Protein AF-A0A9P7ZPE3-F1 (afdb_monomer)

Structure (mmCIF, N/CA/C/O backbone):
data_AF-A0A9P7ZPE3-F1
#
_entry.id   AF-A0A9P7ZPE3-F1
#
loop_
_atom_site.group_PDB
_atom_site.id
_atom_site.type_symbol
_atom_site.label_atom_id
_atom_site.label_alt_id
_atom_site.label_comp_id
_atom_site.label_asym_id
_atom_site.label_entity_id
_atom_site.label_seq_id
_atom_site.pdbx_PDB_ins_code
_atom_site.Cartn_x
_atom_site.Cartn_y
_atom_site.Cartn_z
_atom_site.occupancy
_atom_site.B_iso_or_equiv
_atom_site.auth_seq_id
_atom_site.auth_comp_id
_atom_site.auth_asym_id
_atom_site.auth_atom_id
_atom_site.pdbx_PDB_model_num
ATOM 1 N N . MET A 1 1 ? -23.056 -12.952 30.449 1.00 45.94 1 MET A N 1
ATOM 2 C CA . MET A 1 1 ? -22.147 -13.587 29.477 1.00 45.94 1 MET A CA 1
ATOM 3 C C . MET A 1 1 ? -22.910 -13.590 28.168 1.00 45.94 1 MET A C 1
ATOM 5 O O . MET A 1 1 ? -23.910 -14.278 28.103 1.00 45.94 1 MET A O 1
ATOM 9 N N . ASP A 1 2 ? -22.675 -12.725 27.188 1.00 44.09 2 ASP A N 1
ATOM 10 C CA . ASP A 1 2 ? -21.426 -12.082 26.796 1.00 44.09 2 ASP A CA 1
ATOM 11 C C . ASP A 1 2 ? -21.717 -10.765 26.059 1.00 44.09 2 ASP A C 1
ATOM 13 O O . ASP A 1 2 ? -21.780 -10.726 24.833 1.00 44.09 2 ASP A O 1
ATOM 17 N N . ASP A 1 3 ? -21.822 -9.656 26.791 1.00 45.34 3 ASP A N 1
ATOM 18 C CA . ASP A 1 3 ? -21.579 -8.328 26.215 1.00 45.34 3 ASP A CA 1
ATOM 19 C C . ASP A 1 3 ? -20.062 -8.132 26.105 1.00 45.34 3 ASP A C 1
ATOM 21 O O . ASP A 1 3 ? -19.470 -7.236 26.705 1.00 45.34 3 ASP A O 1
ATOM 25 N N . ALA A 1 4 ? -19.404 -9.053 25.393 1.00 52.25 4 ALA A N 1
ATOM 26 C CA . ALA A 1 4 ? -18.021 -8.895 24.993 1.00 52.25 4 ALA A CA 1
ATOM 27 C C . ALA A 1 4 ? -17.988 -7.672 24.080 1.00 52.25 4 ALA A C 1
ATOM 29 O O . ALA A 1 4 ? -18.391 -7.754 22.920 1.00 52.25 4 ALA A O 1
ATOM 30 N N . GLU A 1 5 ? -17.596 -6.539 24.660 1.00 54.47 5 GLU A N 1
ATOM 31 C CA . GLU A 1 5 ? -17.480 -5.218 24.055 1.00 54.47 5 GLU A CA 1
ATOM 32 C C . GLU A 1 5 ? -16.999 -5.340 22.604 1.00 54.47 5 GLU A C 1
ATOM 34 O O . GLU A 1 5 ? -15.822 -5.576 22.306 1.00 54.47 5 GLU A O 1
ATOM 39 N N . LYS A 1 6 ? -17.959 -5.311 21.673 1.00 61.12 6 LYS A N 1
ATOM 40 C CA . LYS A 1 6 ? -17.702 -5.669 20.284 1.00 61.12 6 LYS A CA 1
ATOM 41 C C . LYS A 1 6 ? -16.926 -4.513 19.681 1.00 61.12 6 LYS A C 1
ATOM 43 O O . LYS A 1 6 ? -17.480 -3.445 19.440 1.00 61.12 6 LYS A O 1
ATOM 48 N N . HIS A 1 7 ? -15.626 -4.718 19.488 1.00 66.38 7 HIS A N 1
ATOM 49 C CA . HIS A 1 7 ? -14.749 -3.696 18.931 1.00 66.38 7 HIS A CA 1
ATOM 50 C C . HIS A 1 7 ? -15.373 -3.125 17.638 1.00 66.38 7 HIS A C 1
ATOM 52 O O . HIS A 1 7 ? -15.702 -3.908 16.741 1.00 66.38 7 HIS A O 1
ATOM 58 N N . PRO A 1 8 ? -15.520 -1.792 17.514 1.00 79.38 8 PRO A N 1
ATOM 59 C CA . PRO A 1 8 ? -16.316 -1.155 16.460 1.00 79.38 8 PRO A CA 1
ATOM 60 C C . PRO A 1 8 ? -15.782 -1.435 15.051 1.00 79.38 8 PRO A C 1
ATOM 62 O O . PRO A 1 8 ? -16.537 -1.412 14.082 1.00 79.38 8 PRO A O 1
ATOM 65 N N . ILE A 1 9 ? -14.486 -1.745 14.942 1.00 82.38 9 ILE A N 1
ATOM 66 C CA . ILE A 1 9 ? -13.844 -2.228 13.715 1.00 82.38 9 ILE A CA 1
ATOM 67 C C . ILE A 1 9 ? -13.897 -3.770 13.641 1.00 82.38 9 ILE A C 1
ATOM 69 O O . ILE A 1 9 ? -13.370 -4.437 14.547 1.00 82.38 9 ILE A O 1
ATOM 73 N N . PRO A 1 10 ? -14.434 -4.360 12.553 1.00 84.44 10 PRO A N 1
ATOM 74 C CA . PRO A 1 10 ? -14.405 -5.802 12.300 1.00 84.44 10 PRO A CA 1
ATOM 75 C C . PRO A 1 10 ? -13.007 -6.428 12.406 1.00 84.44 10 PRO A C 1
ATOM 77 O O . PRO A 1 10 ? -11.994 -5.794 12.108 1.00 84.44 10 PRO A O 1
ATOM 80 N N . LEU A 1 11 ? -12.939 -7.699 12.819 1.00 84.75 11 LEU A N 1
ATOM 81 C CA . LEU A 1 11 ? -11.669 -8.437 12.930 1.00 84.75 11 LEU A CA 1
ATOM 82 C C . LEU A 1 11 ? -10.926 -8.530 11.593 1.00 84.75 11 LEU A C 1
ATOM 84 O O . LEU A 1 11 ? -9.705 -8.424 11.575 1.00 84.75 11 LEU A O 1
ATOM 88 N N . PHE A 1 12 ? -11.654 -8.664 10.483 1.00 87.12 12 PHE A N 1
ATOM 89 C CA . PHE A 1 12 ? -11.067 -8.746 9.146 1.00 87.12 12 PHE A CA 1
ATOM 90 C C . PHE A 1 12 ? -10.201 -7.520 8.810 1.00 87.12 12 PHE A C 1
ATOM 92 O O . PHE A 1 12 ? -9.019 -7.675 8.509 1.00 87.12 12 PHE A O 1
ATOM 99 N N . TYR A 1 13 ? -10.739 -6.302 8.963 1.00 86.19 13 TYR A N 1
ATOM 100 C CA . TYR A 1 13 ? -9.974 -5.069 8.738 1.00 86.19 13 TYR A CA 1
ATOM 101 C C . TYR A 1 13 ? -8.769 -4.958 9.666 1.00 86.19 13 TYR A C 1
ATOM 103 O O . TYR A 1 13 ? -7.716 -4.493 9.250 1.00 86.19 13 TYR A O 1
ATOM 111 N N . ARG A 1 14 ? -8.896 -5.419 10.914 1.00 87.31 14 ARG A N 1
ATOM 112 C CA . ARG A 1 14 ? -7.781 -5.422 11.863 1.00 87.31 14 ARG A CA 1
ATOM 113 C C . ARG A 1 14 ? -6.657 -6.343 11.409 1.00 87.31 14 ARG A C 1
ATOM 115 O O . ARG A 1 14 ? -5.515 -5.910 11.387 1.00 87.31 14 ARG A O 1
ATOM 122 N N . ILE A 1 15 ? -6.959 -7.577 11.017 1.00 88.56 15 ILE A N 1
ATOM 123 C CA . ILE A 1 15 ? -5.937 -8.529 10.560 1.00 88.56 15 ILE A CA 1
ATOM 124 C C . ILE A 1 15 ? -5.224 -7.982 9.320 1.00 88.56 15 ILE A C 1
ATOM 126 O O . ILE A 1 15 ? -3.994 -7.940 9.280 1.00 88.56 15 ILE A O 1
ATOM 130 N N . VAL A 1 16 ? -5.992 -7.506 8.340 1.00 88.31 16 VAL A N 1
ATOM 131 C CA . VAL A 1 16 ? -5.435 -7.014 7.079 1.00 88.31 16 VAL A CA 1
ATOM 132 C C . VAL A 1 16 ? -4.606 -5.742 7.295 1.00 88.31 16 VAL A C 1
ATOM 134 O O . VAL A 1 16 ? -3.430 -5.721 6.946 1.00 88.31 16 VAL A O 1
ATOM 137 N N . LEU A 1 17 ? -5.167 -4.714 7.937 1.00 87.38 17 LEU A N 1
ATOM 138 C CA . LEU A 1 17 ? -4.535 -3.391 8.031 1.00 87.38 17 LEU A CA 1
ATOM 139 C C . LEU A 1 17 ? -3.461 -3.287 9.135 1.00 87.38 17 LEU A C 1
ATOM 141 O O . LEU A 1 17 ? -2.537 -2.493 9.001 1.00 87.38 17 LEU A O 1
ATOM 145 N N . LEU A 1 18 ? -3.543 -4.064 10.229 1.00 87.00 18 LEU A N 1
ATOM 146 C CA . LEU A 1 18 ? -2.560 -3.992 11.335 1.00 87.00 18 LEU A CA 1
ATOM 147 C C . LEU A 1 18 ? -1.404 -4.989 11.220 1.00 87.00 18 LEU A C 1
ATOM 149 O O . LEU A 1 18 ? -0.392 -4.814 11.912 1.00 87.00 18 LEU A O 1
ATOM 153 N N . TYR A 1 19 ? -1.566 -6.057 10.435 1.00 87.31 19 TYR A N 1
ATOM 154 C CA . TYR A 1 19 ? -0.588 -7.146 10.376 1.00 87.31 19 TYR A CA 1
ATOM 155 C C . TYR A 1 19 ? -0.149 -7.448 8.957 1.00 87.31 19 TYR A C 1
ATOM 157 O O . TYR A 1 19 ? 1.036 -7.336 8.663 1.00 87.31 19 TYR A O 1
ATOM 165 N N . ILE A 1 20 ? -1.087 -7.792 8.077 1.00 89.44 20 ILE A N 1
ATOM 166 C CA . ILE A 1 20 ? -0.744 -8.185 6.709 1.00 89.44 20 ILE A CA 1
ATOM 167 C C . ILE A 1 20 ? -0.087 -7.015 5.972 1.00 89.44 20 ILE A C 1
ATOM 169 O O . ILE A 1 20 ? 1.003 -7.152 5.425 1.00 89.44 20 ILE A O 1
ATOM 173 N N . GLU A 1 21 ? -0.702 -5.841 6.029 1.00 86.94 21 GLU A N 1
ATOM 174 C CA . GLU A 1 21 ? -0.238 -4.670 5.296 1.00 86.94 21 GLU A CA 1
ATOM 175 C C . GLU A 1 21 ? 1.112 -4.113 5.7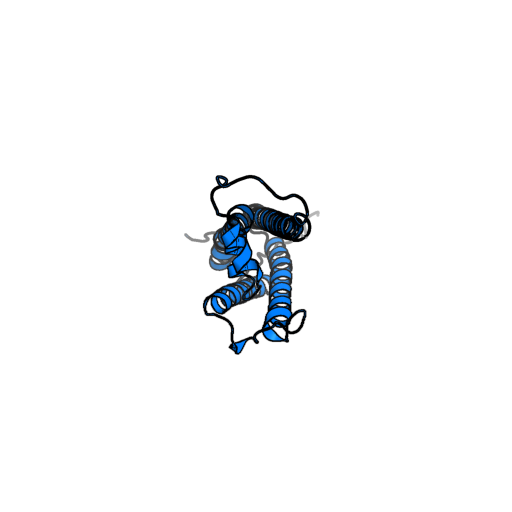92 1.00 86.94 21 GLU A C 1
ATOM 177 O O . GLU A 1 21 ? 1.996 -3.906 4.957 1.00 86.94 21 GLU A O 1
ATOM 182 N N . PRO A 1 22 ? 1.369 -3.963 7.109 1.00 88.62 22 PRO A N 1
ATOM 183 C CA . PRO A 1 22 ? 2.696 -3.583 7.587 1.00 88.62 22 PRO A CA 1
ATOM 184 C C . PRO A 1 22 ? 3.785 -4.595 7.224 1.00 88.62 22 PRO A C 1
ATOM 186 O O . PRO A 1 22 ? 4.912 -4.191 6.953 1.00 88.62 22 PRO A O 1
ATOM 189 N N . LEU A 1 23 ? 3.470 -5.897 7.185 1.00 91.12 23 LEU A N 1
ATOM 190 C CA . LEU A 1 23 ? 4.427 -6.923 6.761 1.00 91.12 23 LEU A CA 1
ATOM 191 C C . LEU A 1 23 ? 4.754 -6.810 5.269 1.00 91.12 23 LEU A C 1
ATOM 193 O O . LEU A 1 23 ? 5.925 -6.891 4.902 1.00 91.12 23 LEU A O 1
ATOM 197 N N . PHE A 1 24 ? 3.756 -6.567 4.415 1.00 89.69 24 PHE A N 1
ATOM 198 C CA . PHE A 1 24 ? 3.990 -6.319 2.989 1.00 89.69 24 PHE A CA 1
ATOM 199 C C . PHE A 1 24 ? 4.812 -5.049 2.752 1.00 89.69 24 PHE A C 1
ATOM 201 O O . PHE A 1 24 ? 5.758 -5.075 1.965 1.00 89.69 24 PHE A O 1
ATOM 208 N N . ALA A 1 25 ? 4.502 -3.961 3.460 1.00 89.19 25 ALA A N 1
ATOM 209 C CA . ALA A 1 25 ? 5.264 -2.718 3.378 1.00 89.19 25 ALA A CA 1
ATOM 210 C C . ALA A 1 25 ? 6.716 -2.906 3.853 1.00 89.19 25 ALA A C 1
ATOM 212 O O . ALA A 1 25 ? 7.647 -2.440 3.198 1.00 89.19 25 ALA A O 1
ATOM 213 N N . LEU A 1 26 ? 6.928 -3.662 4.935 1.00 91.44 26 LEU A N 1
ATOM 214 C CA . LEU A 1 26 ? 8.263 -3.997 5.434 1.00 91.44 26 LEU A CA 1
ATOM 215 C C . LEU A 1 26 ? 9.043 -4.884 4.452 1.00 91.44 26 LEU A C 1
ATOM 217 O O . LEU A 1 26 ? 10.228 -4.648 4.227 1.00 91.44 26 LEU A O 1
ATOM 221 N N . ASN A 1 27 ? 8.385 -5.857 3.818 1.00 90.06 27 ASN A N 1
ATOM 222 C CA . ASN A 1 27 ? 8.988 -6.657 2.753 1.00 90.06 27 ASN A CA 1
ATOM 223 C C . ASN A 1 27 ? 9.388 -5.785 1.550 1.00 90.06 27 ASN A C 1
ATOM 225 O O . ASN A 1 27 ? 10.489 -5.928 1.022 1.00 90.06 27 ASN A O 1
ATOM 229 N N . GLY A 1 28 ? 8.533 -4.837 1.153 1.00 85.38 28 GLY A N 1
ATOM 230 C CA . GLY A 1 28 ? 8.845 -3.860 0.108 1.00 85.38 28 GLY A CA 1
ATOM 231 C C . GLY A 1 28 ? 10.048 -2.982 0.463 1.00 85.38 28 GLY A C 1
ATOM 232 O O . GLY A 1 28 ? 10.941 -2.803 -0.364 1.00 85.38 28 GLY A O 1
ATOM 233 N N . ALA A 1 29 ? 10.116 -2.500 1.707 1.00 90.56 29 ALA A N 1
ATOM 234 C CA . ALA A 1 29 ? 11.257 -1.741 2.214 1.00 90.56 29 ALA A CA 1
ATOM 235 C C . ALA A 1 29 ? 12.554 -2.563 2.177 1.00 90.56 29 ALA A C 1
ATOM 237 O O . ALA A 1 29 ? 13.584 -2.077 1.709 1.00 90.56 29 ALA A O 1
ATOM 238 N N . PHE A 1 30 ? 12.495 -3.824 2.617 1.00 91.19 30 PHE A N 1
ATOM 239 C CA . PHE A 1 30 ? 13.636 -4.733 2.586 1.00 91.19 30 PHE A CA 1
ATOM 240 C C . PHE A 1 30 ? 14.134 -4.975 1.158 1.00 91.19 30 PHE A C 1
ATOM 242 O O . PHE A 1 30 ? 15.327 -4.828 0.902 1.00 91.19 30 PHE A O 1
ATOM 249 N N . LEU A 1 31 ? 13.237 -5.271 0.212 1.00 86.00 31 LEU A N 1
ATOM 250 C CA . LEU A 1 31 ? 13.603 -5.465 -1.195 1.00 86.00 31 LEU A CA 1
ATOM 251 C C . LEU A 1 31 ? 14.262 -4.216 -1.792 1.00 86.00 31 LEU A C 1
ATOM 253 O O . LEU A 1 31 ? 15.289 -4.334 -2.454 1.00 86.00 31 LEU A O 1
ATOM 257 N N . CYS A 1 32 ? 13.732 -3.025 -1.510 1.00 86.88 32 CYS A N 1
ATOM 258 C CA . CYS A 1 32 ? 14.297 -1.767 -2.001 1.00 86.88 32 CYS A CA 1
ATOM 259 C C . CYS A 1 32 ? 15.720 -1.502 -1.476 1.00 86.88 32 CYS A C 1
ATOM 261 O O . CYS A 1 32 ? 16.578 -1.062 -2.238 1.00 86.88 32 CYS A O 1
ATOM 263 N N . LEU A 1 33 ? 15.975 -1.783 -0.193 1.00 87.56 33 LEU A N 1
ATOM 264 C CA . LEU A 1 33 ? 17.242 -1.460 0.477 1.00 87.56 33 LEU A CA 1
ATOM 265 C C . LEU A 1 33 ? 18.318 -2.540 0.291 1.00 87.56 33 LEU A C 1
ATOM 267 O O . LEU A 1 33 ? 19.501 -2.229 0.130 1.00 87.56 33 LEU A O 1
ATOM 271 N N . ALA A 1 34 ? 17.918 -3.813 0.336 1.00 86.69 34 ALA A N 1
ATOM 272 C CA . ALA A 1 34 ? 18.829 -4.954 0.328 1.00 86.69 34 ALA A CA 1
ATOM 273 C C . ALA A 1 34 ? 18.982 -5.599 -1.056 1.00 86.69 34 ALA A C 1
ATOM 275 O O . ALA A 1 34 ? 19.991 -6.252 -1.319 1.00 86.69 34 ALA A O 1
ATOM 276 N N . SER A 1 35 ? 17.995 -5.467 -1.947 1.00 83.06 35 SER A N 1
ATOM 277 C CA . SER A 1 35 ? 17.982 -6.159 -3.246 1.00 83.06 35 SER A CA 1
ATOM 278 C C . SER A 1 35 ? 17.320 -5.320 -4.349 1.00 83.06 35 SER A C 1
ATOM 280 O O . SER A 1 35 ? 16.329 -5.750 -4.947 1.00 83.06 35 SER A O 1
ATOM 282 N N . PRO A 1 36 ? 17.871 -4.131 -4.669 1.00 78.38 36 PRO A N 1
ATOM 283 C CA . PRO A 1 36 ? 17.253 -3.191 -5.603 1.00 78.38 36 PRO A CA 1
ATOM 284 C C . PRO A 1 36 ? 17.070 -3.773 -7.010 1.00 78.38 36 PRO A C 1
ATOM 286 O O . PRO A 1 36 ? 16.087 -3.465 -7.670 1.00 78.38 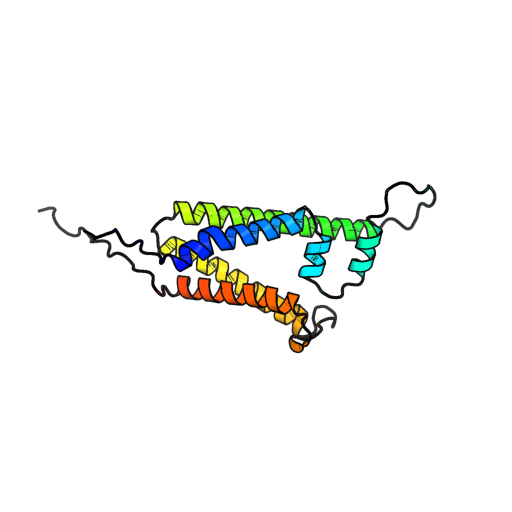36 PRO A O 1
ATOM 289 N N . SER A 1 37 ? 17.952 -4.667 -7.467 1.00 75.62 37 SER A N 1
ATOM 290 C CA . SER A 1 37 ? 17.798 -5.353 -8.758 1.00 75.62 37 SER A CA 1
ATOM 291 C C . SER A 1 37 ? 16.561 -6.253 -8.799 1.00 75.62 37 SER A C 1
ATOM 293 O O . SER A 1 37 ? 15.805 -6.215 -9.765 1.00 75.62 37 SER A O 1
ATOM 295 N N . HIS A 1 38 ? 16.321 -7.017 -7.732 1.00 78.44 38 HIS A N 1
ATOM 296 C CA . HIS A 1 38 ? 15.146 -7.876 -7.611 1.00 78.44 38 HIS A CA 1
ATOM 297 C C . HIS A 1 38 ? 13.863 -7.052 -7.444 1.00 78.44 38 HIS A C 1
ATOM 299 O O . HIS A 1 38 ? 12.801 -7.450 -7.919 1.00 78.44 38 HIS A O 1
ATOM 305 N N . PHE A 1 39 ? 13.950 -5.896 -6.781 1.00 81.56 39 PHE A N 1
ATOM 306 C CA . PHE A 1 39 ? 12.840 -4.951 -6.715 1.00 81.56 39 PHE A CA 1
ATOM 307 C C . PHE A 1 39 ? 12.496 -4.404 -8.106 1.00 81.56 39 PHE A C 1
ATOM 309 O O . PHE A 1 39 ? 11.338 -4.461 -8.504 1.00 81.56 39 PHE A O 1
ATOM 316 N N . LEU A 1 40 ? 13.491 -3.929 -8.861 1.00 80.81 40 LEU A N 1
ATOM 317 C CA . LEU A 1 40 ? 13.293 -3.349 -10.192 1.00 80.81 40 LEU A CA 1
ATOM 318 C C . LEU A 1 40 ? 12.743 -4.357 -11.203 1.00 80.81 40 LEU A C 1
ATOM 320 O O . LEU A 1 40 ? 11.837 -4.000 -11.947 1.00 80.81 40 LEU A O 1
ATOM 324 N N . ASP A 1 41 ? 13.212 -5.607 -11.189 1.00 77.06 41 ASP A N 1
ATOM 325 C CA . ASP A 1 41 ? 12.643 -6.671 -12.034 1.00 77.06 41 ASP A CA 1
ATOM 326 C C . ASP A 1 41 ? 11.173 -6.958 -11.684 1.00 77.06 41 ASP A C 1
ATOM 328 O O . ASP A 1 41 ? 10.351 -7.209 -12.563 1.00 77.06 41 ASP A O 1
ATOM 332 N N . ALA A 1 42 ? 10.813 -6.847 -10.401 1.00 74.19 42 ALA A N 1
ATOM 333 C CA . ALA A 1 42 ? 9.440 -7.038 -9.947 1.00 74.19 42 ALA A CA 1
ATOM 334 C C . ALA A 1 42 ? 8.501 -5.865 -10.283 1.00 74.19 42 ALA A C 1
ATOM 336 O O . ALA A 1 42 ? 7.286 -6.069 -10.311 1.00 74.19 42 ALA A O 1
ATOM 337 N N . VAL A 1 43 ? 9.027 -4.648 -10.494 1.00 72.44 43 VAL A N 1
ATOM 338 C CA . VAL A 1 43 ? 8.207 -3.444 -10.734 1.00 72.44 43 VAL A CA 1
ATOM 339 C C . VAL A 1 43 ? 8.341 -2.843 -12.128 1.00 72.44 43 VAL A C 1
ATOM 341 O O . VAL A 1 43 ? 7.536 -1.972 -12.447 1.00 72.44 43 VAL A O 1
ATOM 344 N N . SER A 1 44 ? 9.320 -3.254 -12.942 1.00 66.00 44 SER A N 1
ATOM 345 C CA . SER A 1 44 ? 9.601 -2.689 -14.268 1.00 66.00 44 SER A CA 1
ATOM 346 C C . SER A 1 44 ? 10.125 -3.748 -15.256 1.00 66.00 44 SER A C 1
ATOM 348 O O . SER A 1 44 ? 11.334 -3.977 -15.355 1.00 66.00 44 SER A O 1
ATOM 350 N N . PRO A 1 45 ? 9.233 -4.403 -16.023 1.00 56.81 45 PRO A N 1
ATOM 351 C CA . PRO A 1 45 ? 9.629 -5.337 -17.074 1.00 56.81 45 PRO A CA 1
ATOM 352 C C . PRO A 1 45 ? 10.234 -4.605 -18.292 1.00 56.81 45 PRO A C 1
ATOM 354 O O . PRO A 1 45 ? 9.672 -3.622 -18.764 1.00 56.81 45 PRO A O 1
ATOM 357 N N . HIS A 1 46 ? 11.332 -5.138 -18.846 1.00 52.59 46 HIS A N 1
ATOM 358 C CA . HIS A 1 46 ? 11.974 -4.758 -20.127 1.00 52.59 46 HIS A CA 1
ATOM 359 C C . HIS A 1 46 ? 12.921 -3.543 -20.195 1.00 52.59 46 HIS A C 1
ATOM 361 O O . HIS A 1 46 ? 13.272 -3.135 -21.302 1.00 52.59 46 HIS A O 1
ATOM 367 N N . HIS A 1 47 ? 13.464 -3.017 -19.092 1.00 48.72 47 HIS A N 1
ATOM 368 C CA . HIS A 1 47 ? 14.560 -2.049 -19.236 1.00 48.72 47 HIS A CA 1
ATOM 369 C C . HIS A 1 47 ? 15.882 -2.761 -19.622 1.00 48.72 47 HIS A C 1
ATOM 371 O O . HIS A 1 47 ? 16.315 -3.658 -18.892 1.00 48.72 47 HIS A O 1
ATOM 377 N N . PRO A 1 48 ? 16.607 -2.335 -20.679 1.00 46.56 48 PRO A N 1
ATOM 378 C CA . PRO A 1 48 ? 17.915 -2.891 -21.073 1.00 46.56 48 PRO A CA 1
ATOM 379 C C . PRO A 1 48 ? 19.011 -2.853 -19.985 1.00 46.56 48 PRO A C 1
ATOM 381 O O . PRO A 1 48 ? 20.107 -3.368 -20.190 1.00 46.56 48 PRO A O 1
ATOM 384 N N . VAL A 1 49 ? 18.739 -2.244 -18.825 1.00 47.41 49 VAL A N 1
ATOM 385 C CA . VAL A 1 49 ? 19.681 -2.089 -17.699 1.00 47.41 49 VAL A CA 1
ATOM 386 C C . VAL A 1 49 ? 19.614 -3.257 -16.709 1.00 47.41 49 VAL A C 1
ATOM 388 O O . VAL A 1 49 ? 20.568 -3.453 -15.961 1.00 47.41 49 VAL A O 1
ATOM 391 N N . ALA A 1 50 ? 18.581 -4.111 -16.755 1.00 43.34 50 ALA A N 1
ATOM 392 C CA . ALA A 1 50 ? 18.564 -5.354 -15.970 1.00 43.34 50 ALA A CA 1
ATOM 393 C C . ALA A 1 50 ? 19.765 -6.264 -16.311 1.00 43.34 50 ALA A C 1
ATOM 395 O O . ALA A 1 50 ? 20.336 -6.909 -15.434 1.00 43.34 50 ALA A O 1
ATOM 396 N N . ASN A 1 51 ? 20.236 -6.203 -17.561 1.00 40.53 51 ASN A N 1
ATOM 397 C CA . ASN A 1 51 ? 21.425 -6.917 -18.029 1.00 40.53 51 ASN A CA 1
ATOM 398 C C . ASN A 1 51 ? 22.739 -6.266 -17.545 1.00 40.53 51 ASN A C 1
ATOM 400 O O . ASN A 1 51 ? 23.777 -6.926 -17.490 1.00 40.53 51 ASN A O 1
ATOM 404 N N . ALA A 1 52 ? 22.716 -4.978 -17.183 1.00 44.53 52 ALA A N 1
ATOM 405 C CA . ALA A 1 52 ? 23.879 -4.260 -16.659 1.00 44.53 52 ALA A CA 1
ATOM 406 C C . ALA A 1 52 ? 24.059 -4.491 -15.150 1.00 44.53 52 ALA A C 1
ATOM 408 O O . ALA A 1 52 ? 25.186 -4.610 -14.673 1.00 44.53 52 ALA A O 1
ATOM 409 N N . SER A 1 53 ? 22.967 -4.639 -14.392 1.00 45.25 53 SER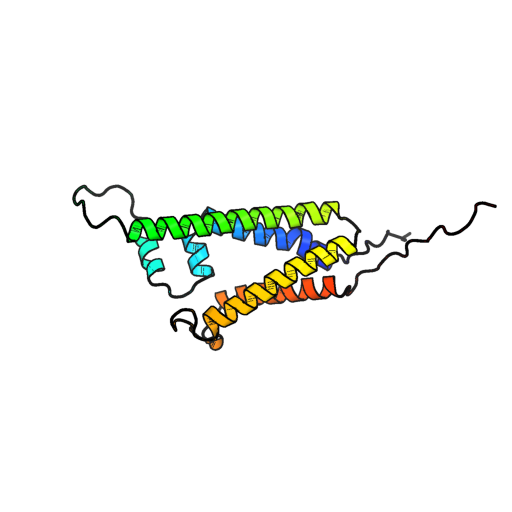 A N 1
ATOM 410 C CA . SER A 1 53 ? 23.032 -4.971 -12.961 1.00 45.25 53 SER A CA 1
ATOM 411 C C . SER A 1 53 ? 23.571 -6.383 -12.696 1.00 45.25 53 SER A C 1
ATOM 413 O O . SER A 1 53 ? 24.207 -6.599 -11.667 1.00 45.25 53 SER A O 1
ATOM 415 N N . SER A 1 54 ? 23.404 -7.324 -13.634 1.00 42.62 54 SER A N 1
ATOM 416 C CA . SER A 1 54 ? 24.073 -8.633 -13.584 1.00 42.62 54 SER A CA 1
ATOM 417 C C . SER A 1 54 ? 25.588 -8.568 -13.827 1.00 42.62 54 SER A C 1
ATOM 419 O O . SER A 1 54 ? 26.294 -9.483 -13.413 1.00 42.62 54 SER A O 1
ATOM 421 N N . LEU A 1 55 ? 26.110 -7.495 -14.439 1.00 44.38 55 LEU A N 1
ATOM 422 C CA . LEU A 1 55 ? 27.558 -7.295 -14.608 1.00 44.38 55 LEU A CA 1
ATOM 423 C C . LEU A 1 55 ? 28.235 -6.687 -13.366 1.00 44.38 55 LEU A C 1
ATOM 425 O O . LEU A 1 55 ? 29.435 -6.867 -13.183 1.00 44.38 55 LEU A O 1
ATOM 429 N N . ALA A 1 56 ? 27.486 -6.006 -12.492 1.00 46.75 56 ALA A N 1
ATOM 430 C CA . ALA A 1 56 ? 28.031 -5.358 -11.292 1.00 46.75 56 ALA A CA 1
ATOM 431 C C . ALA A 1 56 ? 28.288 -6.328 -10.119 1.00 46.75 56 ALA A C 1
ATOM 433 O O . ALA A 1 56 ? 28.850 -5.930 -9.101 1.00 46.75 56 ALA A O 1
ATOM 434 N N . LEU A 1 57 ? 27.894 -7.601 -10.258 1.00 44.19 57 LEU A N 1
ATOM 435 C CA . LEU A 1 57 ? 28.151 -8.668 -9.285 1.00 44.19 57 LEU A CA 1
ATOM 436 C C . LEU A 1 57 ? 29.351 -9.557 -9.674 1.00 44.19 57 LEU A C 1
ATOM 438 O O . LEU A 1 57 ? 29.457 -10.690 -9.209 1.00 44.19 57 LEU A O 1
ATOM 442 N N . ALA A 1 58 ? 30.252 -9.076 -10.537 1.00 37.41 58 ALA A N 1
ATOM 443 C CA . ALA A 1 58 ? 31.544 -9.724 -10.741 1.00 37.41 58 ALA A CA 1
ATOM 444 C C . ALA A 1 58 ? 32.462 -9.427 -9.532 1.00 37.41 58 ALA A C 1
ATOM 446 O O . ALA A 1 58 ? 32.546 -8.271 -9.107 1.00 37.41 58 ALA A O 1
ATOM 447 N N . PRO A 1 59 ? 33.152 -10.428 -8.948 1.00 39.25 59 PRO A N 1
ATOM 448 C CA . PRO A 1 59 ? 34.064 -10.196 -7.833 1.00 39.25 59 PRO A CA 1
ATOM 449 C C . PRO A 1 59 ? 35.162 -9.217 -8.256 1.00 39.25 59 PRO A C 1
ATOM 451 O O . PRO A 1 59 ? 35.721 -9.345 -9.343 1.00 39.25 59 PRO A O 1
ATOM 454 N N . SER A 1 60 ? 35.475 -8.264 -7.377 1.00 44.72 60 SER A N 1
ATOM 455 C CA . SER A 1 60 ? 36.407 -7.140 -7.568 1.00 44.72 60 SER A CA 1
ATOM 456 C C . SER A 1 60 ? 37.891 -7.556 -7.692 1.00 44.72 60 SER A C 1
ATOM 458 O O . SER A 1 60 ? 38.766 -7.028 -7.010 1.00 44.72 60 SER A O 1
ATOM 460 N N . ALA A 1 61 ? 38.199 -8.543 -8.534 1.00 41.78 61 ALA A N 1
ATOM 461 C CA . ALA A 1 61 ? 39.535 -9.101 -8.717 1.00 41.78 61 ALA A CA 1
ATOM 462 C C . ALA A 1 61 ? 39.838 -9.374 -10.199 1.00 41.78 61 ALA A C 1
ATOM 464 O O . ALA A 1 61 ? 40.142 -10.499 -10.583 1.00 41.78 61 ALA A O 1
ATOM 465 N N . ALA A 1 62 ? 39.776 -8.337 -11.038 1.00 36.50 62 ALA A N 1
ATOM 466 C CA . ALA A 1 62 ? 40.458 -8.333 -12.332 1.00 36.50 62 ALA A CA 1
ATOM 467 C C . ALA A 1 62 ? 40.760 -6.895 -12.802 1.00 36.50 62 ALA A C 1
ATOM 469 O O . ALA A 1 62 ? 39.930 -6.235 -13.409 1.00 36.50 62 ALA A O 1
ATOM 470 N N . LEU A 1 63 ? 41.992 -6.467 -12.506 1.00 39.56 63 LEU A N 1
ATOM 471 C CA . LEU A 1 63 ? 42.907 -5.718 -13.382 1.00 39.56 63 LEU A CA 1
ATOM 472 C C . LEU A 1 63 ? 42.508 -4.323 -13.920 1.00 39.56 63 LEU A C 1
ATOM 474 O O . LEU A 1 63 ? 41.766 -4.160 -14.878 1.00 39.56 63 LEU A O 1
ATOM 478 N N . SER A 1 64 ? 43.179 -3.332 -13.323 1.00 49.03 64 SER A N 1
ATOM 479 C CA . SER A 1 64 ? 43.923 -2.216 -13.938 1.00 49.03 64 SER A CA 1
ATOM 480 C C . SER A 1 64 ? 43.818 -1.967 -15.455 1.00 49.03 64 SER A C 1
ATOM 482 O O . SER A 1 64 ? 44.107 -2.854 -16.253 1.00 49.03 64 SER A O 1
ATOM 484 N N . HIS A 1 65 ? 43.679 -0.670 -15.772 1.00 43.97 65 HIS A N 1
ATOM 485 C CA . HIS A 1 65 ? 43.813 0.031 -17.062 1.00 43.97 65 HIS A CA 1
ATOM 486 C C . HIS A 1 65 ? 42.526 0.244 -17.869 1.00 43.97 65 HIS A C 1
ATOM 488 O O . HIS A 1 65 ? 42.229 -0.509 -18.783 1.00 43.97 65 HIS A O 1
ATOM 494 N N . SER A 1 66 ? 41.862 1.381 -17.634 1.00 35.62 66 SER A N 1
ATOM 495 C CA . SER A 1 66 ? 41.780 2.472 -18.626 1.00 35.62 66 SER A CA 1
ATOM 496 C C . SER A 1 66 ? 40.853 3.579 -18.120 1.00 35.62 66 SER A C 1
ATOM 498 O O . SER A 1 66 ? 39.640 3.405 -18.032 1.00 35.62 66 SER A O 1
ATOM 500 N N . SER A 1 67 ? 41.419 4.740 -17.808 1.00 53.09 67 SER A N 1
ATOM 501 C CA . SER A 1 67 ? 40.656 5.961 -17.562 1.00 53.09 67 SER A CA 1
ATOM 502 C C . SER A 1 67 ? 40.159 6.522 -18.898 1.00 53.09 67 SER A C 1
ATOM 504 O O . SER A 1 67 ? 40.983 6.723 -19.788 1.00 53.09 67 SER A O 1
ATOM 506 N N . SER A 1 68 ? 38.846 6.789 -18.998 1.00 46.84 68 SER A N 1
ATOM 507 C CA . SER A 1 68 ? 38.146 7.750 -19.897 1.00 46.84 68 SER A CA 1
ATOM 508 C C . SER A 1 68 ? 36.852 7.262 -20.587 1.00 46.84 68 SER A C 1
ATOM 510 O O . SER A 1 68 ? 36.535 7.685 -21.694 1.00 46.84 68 SER A O 1
ATOM 512 N N . SER A 1 69 ? 36.023 6.462 -19.904 1.00 46.56 69 SER A N 1
ATOM 513 C CA . SER A 1 69 ? 34.566 6.395 -20.178 1.00 46.56 69 SER A CA 1
ATOM 514 C C . SER A 1 69 ? 33.677 6.189 -18.926 1.00 46.56 69 SER A C 1
ATOM 516 O O . SER A 1 69 ? 32.456 6.081 -19.039 1.00 46.56 69 SER A O 1
ATOM 518 N N . HIS A 1 70 ? 34.273 6.210 -17.722 1.00 49.00 70 HIS A N 1
ATOM 519 C CA . HIS A 1 70 ? 33.639 6.068 -16.395 1.00 49.00 70 HIS A CA 1
ATOM 520 C C . HIS A 1 70 ? 32.887 7.331 -15.937 1.00 49.00 70 HIS A C 1
ATOM 522 O O . HIS A 1 70 ? 33.314 8.026 -15.019 1.00 49.00 70 HIS A O 1
ATOM 528 N N . GLY A 1 71 ? 31.786 7.673 -16.597 1.00 55.53 71 GLY A N 1
ATOM 529 C CA . GLY A 1 71 ? 30.888 8.721 -16.093 1.00 55.53 71 GLY A CA 1
ATOM 530 C C . GLY A 1 71 ? 29.437 8.294 -16.195 1.00 55.53 71 GLY A C 1
ATOM 531 O O . GLY A 1 71 ? 28.734 8.153 -15.207 1.00 55.53 71 GLY A O 1
ATOM 532 N N . ASN A 1 72 ? 28.993 7.965 -17.404 1.00 61.38 72 ASN A N 1
ATOM 533 C CA . ASN A 1 72 ? 27.558 7.899 -17.660 1.00 61.38 72 ASN A CA 1
ATOM 534 C C . ASN A 1 72 ? 26.854 6.656 -17.070 1.00 61.38 72 ASN A C 1
ATOM 536 O O . ASN A 1 72 ? 25.690 6.730 -16.688 1.00 61.38 72 ASN A O 1
ATOM 540 N N . GLY A 1 73 ? 27.540 5.507 -17.008 1.00 67.31 73 GLY A N 1
ATOM 541 C CA . GLY A 1 73 ? 26.968 4.257 -16.487 1.00 67.31 73 GLY A CA 1
ATOM 542 C C . GLY A 1 73 ? 26.946 4.194 -14.959 1.00 67.31 73 GLY A C 1
ATOM 543 O O . GLY A 1 73 ? 25.927 3.840 -14.364 1.00 67.31 73 GLY A O 1
ATOM 544 N N . ASP A 1 74 ? 28.050 4.596 -14.331 1.00 75.00 74 ASP A N 1
ATOM 545 C CA . ASP A 1 74 ? 28.205 4.577 -12.874 1.00 75.00 74 ASP A CA 1
ATOM 546 C C . ASP A 1 74 ? 27.276 5.604 -12.205 1.00 75.00 74 ASP A C 1
ATOM 548 O O . ASP A 1 74 ? 26.643 5.309 -11.187 1.00 75.00 74 ASP A O 1
ATOM 552 N N . ASP A 1 75 ? 27.092 6.769 -12.837 1.00 77.12 75 ASP A N 1
ATOM 553 C CA . ASP A 1 75 ? 26.149 7.795 -12.385 1.00 77.12 75 ASP A CA 1
ATOM 554 C C . ASP A 1 75 ? 24.691 7.315 -12.461 1.00 77.12 75 ASP A C 1
ATOM 556 O O . ASP A 1 75 ? 23.909 7.544 -11.535 1.00 77.12 75 ASP A O 1
ATOM 560 N N . ALA A 1 76 ? 24.313 6.595 -13.523 1.00 76.31 76 ALA A N 1
ATOM 561 C CA . ALA A 1 76 ? 22.965 6.044 -13.665 1.00 76.31 76 ALA A CA 1
ATOM 562 C C . ALA A 1 76 ? 22.658 4.989 -12.590 1.00 76.31 76 ALA A C 1
ATOM 564 O O . ALA A 1 76 ? 21.592 5.030 -11.971 1.00 76.31 76 ALA A O 1
ATOM 565 N N . LEU A 1 77 ? 23.602 4.083 -12.316 1.00 78.94 77 LEU A N 1
ATOM 566 C CA . LEU A 1 77 ? 23.459 3.075 -11.260 1.00 78.94 77 LEU A CA 1
ATOM 567 C C . LEU A 1 77 ? 23.353 3.720 -9.875 1.00 78.94 77 LEU A C 1
ATOM 569 O O . LEU A 1 77 ? 22.517 3.315 -9.063 1.00 78.94 77 LEU A O 1
ATOM 573 N N . ARG A 1 78 ? 24.152 4.761 -9.620 1.00 79.19 78 ARG A N 1
ATOM 574 C CA . ARG A 1 78 ? 24.077 5.539 -8.381 1.00 79.19 78 ARG A CA 1
ATOM 575 C C . ARG A 1 78 ? 22.723 6.232 -8.228 1.00 79.19 78 ARG A C 1
ATOM 577 O O . ARG A 1 78 ? 22.138 6.168 -7.149 1.00 79.19 78 ARG A O 1
ATOM 584 N N . ASN A 1 79 ? 22.201 6.846 -9.288 1.00 81.94 79 ASN A N 1
ATOM 585 C CA . ASN A 1 79 ? 20.896 7.511 -9.269 1.00 81.94 79 ASN A CA 1
ATOM 586 C C . ASN A 1 79 ? 19.759 6.523 -8.985 1.00 81.94 79 ASN A C 1
ATOM 588 O O . ASN A 1 79 ? 18.919 6.783 -8.126 1.00 81.94 79 ASN A O 1
ATOM 592 N N . VAL A 1 80 ? 19.764 5.364 -9.648 1.00 82.50 80 VAL A N 1
ATOM 593 C CA . VAL A 1 80 ? 18.785 4.297 -9.395 1.00 82.50 80 VAL A CA 1
ATOM 594 C C . VAL A 1 80 ? 18.868 3.818 -7.948 1.00 82.50 80 VAL A C 1
ATOM 596 O O . VAL A 1 80 ? 17.831 3.672 -7.305 1.00 82.50 80 VAL A O 1
ATOM 599 N N . ARG A 1 81 ? 20.080 3.643 -7.405 1.00 83.31 81 ARG A N 1
ATOM 600 C CA . ARG A 1 81 ? 20.265 3.218 -6.014 1.00 83.31 81 ARG A CA 1
ATOM 601 C C . ARG A 1 81 ? 19.713 4.231 -5.015 1.00 83.31 81 ARG A C 1
ATOM 603 O O . ARG A 1 81 ? 19.032 3.839 -4.075 1.00 83.31 81 ARG A O 1
ATOM 610 N N . ILE A 1 82 ? 19.957 5.521 -5.240 1.00 87.69 82 ILE A N 1
ATOM 611 C CA . ILE A 1 82 ? 19.397 6.591 -4.404 1.00 87.69 82 ILE A CA 1
ATOM 612 C C . ILE A 1 82 ? 17.866 6.533 -4.433 1.00 87.69 82 ILE A C 1
ATOM 614 O O . ILE A 1 82 ? 17.235 6.583 -3.381 1.00 87.69 82 ILE A O 1
ATOM 618 N N . LEU A 1 83 ? 17.262 6.377 -5.615 1.00 89.00 83 LEU A N 1
ATOM 619 C CA . LEU A 1 83 ? 15.807 6.296 -5.756 1.00 89.00 83 LEU A CA 1
ATOM 620 C C . LEU A 1 83 ? 15.222 5.068 -5.048 1.00 89.00 83 LEU A C 1
ATOM 622 O O . LEU A 1 83 ? 14.221 5.199 -4.342 1.00 89.00 83 LEU A O 1
ATOM 626 N N . THR A 1 84 ? 15.843 3.892 -5.192 1.00 86.69 84 THR A N 1
ATOM 627 C CA . THR A 1 84 ? 15.393 2.682 -4.490 1.00 86.69 84 THR A CA 1
ATOM 628 C C . THR A 1 84 ? 15.575 2.810 -2.983 1.00 86.69 84 THR A C 1
ATOM 630 O O . THR A 1 84 ? 14.677 2.433 -2.238 1.00 86.69 84 THR A O 1
ATOM 633 N N . ASP A 1 85 ? 16.673 3.406 -2.513 1.00 87.50 85 ASP A N 1
ATOM 634 C CA . ASP A 1 85 ? 16.902 3.608 -1.081 1.00 87.50 85 ASP A CA 1
ATOM 635 C C . ASP A 1 85 ? 15.864 4.582 -0.492 1.00 87.50 85 ASP A C 1
ATOM 637 O O . ASP A 1 85 ? 15.265 4.295 0.547 1.00 87.50 85 ASP A O 1
ATOM 641 N N . MET A 1 86 ? 15.571 5.692 -1.183 1.00 91.69 86 MET A N 1
ATOM 642 C CA . MET A 1 86 ? 14.520 6.639 -0.785 1.00 91.69 86 MET A CA 1
ATOM 643 C C . MET A 1 86 ? 13.145 5.967 -0.734 1.00 91.69 86 MET A C 1
ATOM 645 O O . MET A 1 86 ? 12.416 6.134 0.246 1.00 91.69 86 MET A O 1
ATOM 649 N N . LEU A 1 87 ? 12.805 5.165 -1.746 1.00 90.88 87 LEU A N 1
ATOM 650 C CA . LEU A 1 87 ? 11.547 4.420 -1.781 1.00 90.88 87 LEU A CA 1
ATOM 651 C C . LEU A 1 87 ? 11.459 3.397 -0.639 1.00 90.88 87 LEU A C 1
ATOM 653 O O . LEU A 1 87 ? 10.420 3.287 0.013 1.00 90.88 87 LEU A O 1
ATOM 657 N N . GLY A 1 88 ? 12.556 2.697 -0.347 1.00 90.00 88 GLY A N 1
ATOM 658 C CA . GLY A 1 88 ? 12.641 1.753 0.763 1.00 90.00 88 GLY A CA 1
ATOM 659 C C . GLY A 1 88 ? 12.447 2.422 2.123 1.00 90.00 88 GLY A C 1
ATOM 660 O O . GLY A 1 88 ? 11.691 1.922 2.957 1.00 90.00 88 GLY A O 1
ATOM 661 N N . ILE A 1 89 ? 13.055 3.593 2.330 1.00 93.06 89 ILE A N 1
ATOM 662 C CA . ILE A 1 89 ? 12.872 4.395 3.548 1.00 93.06 89 ILE A CA 1
ATOM 663 C C . ILE A 1 89 ? 11.410 4.842 3.689 1.00 93.06 89 ILE A C 1
ATOM 665 O O . ILE A 1 89 ? 10.837 4.726 4.773 1.00 93.06 89 ILE A O 1
ATOM 669 N N . MET A 1 90 ? 10.774 5.300 2.605 1.00 93.00 90 MET A N 1
ATOM 670 C CA . MET A 1 90 ? 9.357 5.687 2.628 1.00 93.00 90 MET A CA 1
ATOM 671 C C . MET A 1 90 ? 8.445 4.502 2.961 1.00 93.00 90 MET A C 1
ATOM 673 O O . MET A 1 90 ? 7.520 4.655 3.759 1.00 93.00 90 MET A O 1
ATOM 677 N N . GLN A 1 91 ? 8.737 3.313 2.427 1.00 91.25 91 GLN A N 1
ATOM 678 C CA . GLN A 1 91 ? 7.987 2.095 2.740 1.00 91.25 91 GLN A CA 1
ATOM 679 C C . GLN A 1 91 ? 8.155 1.653 4.195 1.00 91.25 91 GLN A C 1
ATOM 681 O O . GLN A 1 91 ? 7.196 1.204 4.823 1.00 91.25 91 GLN A O 1
ATOM 686 N N . LEU A 1 92 ? 9.344 1.833 4.772 1.00 92.12 92 LEU A N 1
ATOM 687 C CA . LEU A 1 92 ? 9.584 1.544 6.183 1.00 92.12 92 LEU A CA 1
ATOM 688 C C . LEU A 1 92 ? 8.791 2.490 7.096 1.00 92.12 92 LEU A C 1
ATOM 690 O O . LEU A 1 92 ? 8.152 2.045 8.052 1.00 92.12 92 LEU A O 1
ATOM 694 N N . VAL A 1 93 ? 8.790 3.790 6.781 1.00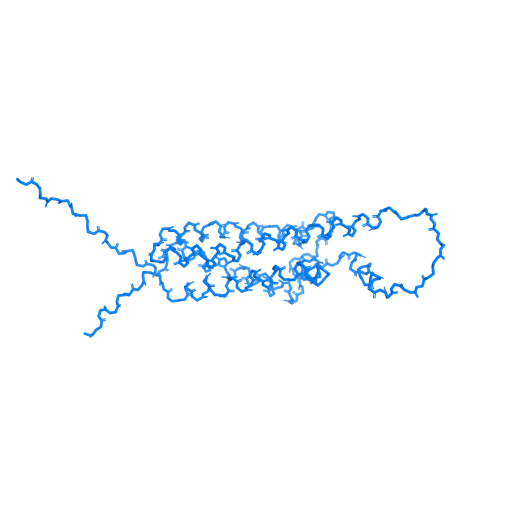 92.88 93 VAL A N 1
ATOM 695 C CA . VAL A 1 93 ? 7.993 4.795 7.505 1.00 92.88 93 VAL A CA 1
ATOM 696 C C . VAL A 1 93 ? 6.499 4.503 7.368 1.00 92.88 93 VAL A C 1
ATOM 698 O O . VAL A 1 93 ? 5.760 4.593 8.349 1.00 92.88 93 VAL A O 1
ATOM 701 N N . PHE A 1 94 ? 6.046 4.105 6.180 1.00 91.25 94 PHE A N 1
ATOM 702 C CA . PHE A 1 94 ? 4.665 3.694 5.949 1.00 91.25 94 PHE A CA 1
ATOM 703 C C . PHE A 1 94 ? 4.281 2.476 6.802 1.00 91.25 94 PHE A C 1
ATOM 705 O O . PHE A 1 94 ? 3.291 2.538 7.533 1.00 91.25 94 PHE A O 1
ATOM 712 N N . ALA A 1 95 ? 5.101 1.419 6.804 1.00 92.19 95 ALA A N 1
ATOM 713 C CA . ALA A 1 95 ? 4.892 0.232 7.634 1.00 92.19 95 ALA A CA 1
ATOM 714 C C . ALA A 1 95 ? 4.785 0.588 9.126 1.00 92.19 95 ALA A C 1
ATOM 716 O O . ALA A 1 95 ? 3.883 0.110 9.820 1.00 92.19 95 ALA A O 1
ATOM 717 N N . PHE A 1 96 ? 5.672 1.464 9.611 1.00 91.25 96 PHE A N 1
ATOM 718 C CA . PHE A 1 96 ? 5.638 1.965 10.983 1.00 91.25 96 PHE A CA 1
ATOM 719 C C . PHE A 1 96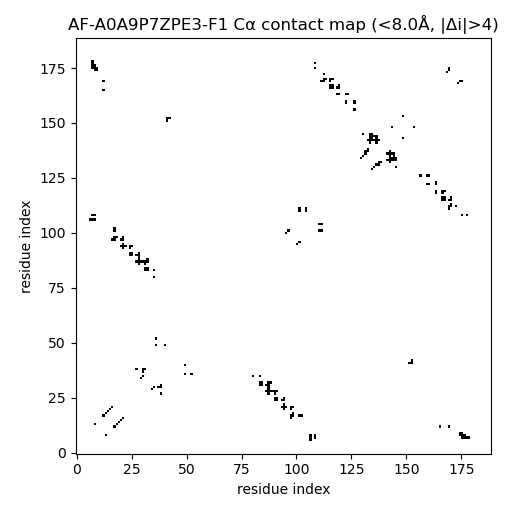 ? 4.351 2.741 11.280 1.00 91.25 96 PHE A C 1
ATOM 721 O O . PHE A 1 96 ? 3.691 2.455 12.278 1.00 91.25 96 PHE A O 1
ATOM 728 N N . ASN A 1 97 ? 3.959 3.681 10.417 1.00 89.50 97 ASN A N 1
ATOM 729 C CA . ASN A 1 97 ? 2.752 4.487 10.609 1.00 89.50 97 ASN A CA 1
ATOM 730 C C . ASN A 1 97 ? 1.491 3.615 10.639 1.00 89.50 97 ASN A C 1
ATOM 732 O O . ASN A 1 97 ? 0.643 3.791 11.508 1.00 89.50 97 ASN A O 1
ATOM 736 N N . LEU A 1 98 ? 1.375 2.617 9.764 1.00 88.62 98 LEU A N 1
ATOM 737 C CA . LEU A 1 98 ? 0.256 1.673 9.824 1.00 88.62 98 LEU A CA 1
ATOM 738 C C . LEU A 1 98 ? 0.251 0.879 11.120 1.00 88.62 98 LEU A C 1
ATOM 740 O O . LEU A 1 98 ? -0.766 0.794 11.808 1.00 88.62 98 LEU A O 1
ATOM 744 N N . ALA A 1 99 ? 1.404 0.314 11.465 1.00 88.69 99 ALA A N 1
ATOM 745 C CA . ALA A 1 99 ? 1.541 -0.522 12.633 1.00 88.69 99 ALA A CA 1
ATOM 746 C C . ALA A 1 99 ? 1.252 0.258 13.924 1.00 88.69 99 ALA A C 1
ATOM 748 O O . ALA A 1 99 ? 0.517 -0.217 14.788 1.00 88.69 99 ALA A O 1
ATOM 749 N N . VAL A 1 100 ? 1.836 1.435 14.091 1.00 90.00 100 VAL A N 1
ATOM 750 C CA . VAL A 1 100 ? 1.790 2.167 15.356 1.00 90.00 100 VAL A CA 1
ATOM 751 C C . VAL A 1 100 ? 0.558 3.054 15.424 1.00 90.00 100 VAL A C 1
ATOM 753 O O . VAL A 1 100 ? -0.192 2.966 16.395 1.00 90.00 100 VAL A O 1
ATOM 756 N N . THR A 1 101 ? 0.278 3.855 14.395 1.00 88.50 101 THR A N 1
ATOM 757 C CA . THR A 1 101 ? -0.832 4.814 14.435 1.00 88.50 101 THR A CA 1
ATOM 758 C C . THR A 1 101 ? -2.184 4.114 14.517 1.00 88.50 101 THR A C 1
ATOM 760 O O . THR A 1 101 ? -3.021 4.551 15.302 1.00 88.50 101 THR A O 1
ATOM 763 N N . LEU A 1 102 ? -2.410 3.005 13.796 1.00 86.38 102 LEU A N 1
ATOM 764 C CA . LEU A 1 102 ? -3.683 2.274 13.907 1.00 86.38 102 LEU A CA 1
ATOM 765 C C . LEU A 1 102 ? -3.825 1.544 15.252 1.00 86.38 102 LEU A C 1
ATOM 767 O O . LEU A 1 102 ? -4.937 1.461 15.777 1.00 86.38 102 LEU A O 1
ATOM 771 N N . ARG A 1 103 ? -2.723 1.066 15.855 1.00 87.31 103 ARG A N 1
ATOM 772 C CA . ARG A 1 103 ? -2.746 0.500 17.220 1.00 87.31 103 ARG A CA 1
ATOM 773 C C . ARG A 1 103 ? -3.086 1.564 18.259 1.00 87.31 103 ARG A C 1
ATOM 775 O O . ARG A 1 103 ? -3.923 1.315 19.119 1.00 87.31 103 ARG A O 1
ATOM 782 N N . VAL A 1 104 ? -2.488 2.751 18.145 1.00 90.31 104 VAL A N 1
ATOM 783 C CA . VAL A 1 104 ? -2.763 3.893 19.034 1.00 90.31 104 VAL A CA 1
ATOM 784 C C . VAL A 1 104 ? -4.179 4.437 18.827 1.00 90.31 104 VAL A C 1
ATOM 786 O O . VAL A 1 104 ? -4.849 4.794 19.792 1.00 90.31 104 VAL A O 1
ATOM 789 N N . ALA A 1 105 ? -4.671 4.461 17.586 1.00 86.38 105 ALA A N 1
ATOM 790 C CA . ALA A 1 105 ? -6.040 4.863 17.280 1.00 86.38 105 ALA A CA 1
ATOM 791 C C . ALA A 1 105 ? -7.079 3.943 17.939 1.00 86.38 105 ALA A C 1
ATOM 793 O O . ALA A 1 105 ? -8.177 4.398 18.267 1.00 86.38 105 ALA A O 1
ATOM 794 N N . GLY A 1 106 ? -6.745 2.663 18.142 1.00 83.88 106 GLY A N 1
ATOM 795 C CA . GLY A 1 106 ? -7.594 1.692 18.825 1.00 83.88 106 GLY A CA 1
ATOM 796 C C . GLY A 1 106 ? -8.978 1.601 18.180 1.00 83.88 106 GLY A C 1
ATOM 797 O O . GLY A 1 106 ? -9.110 1.246 17.009 1.00 83.88 106 GLY A O 1
ATOM 798 N N . THR A 1 107 ? -10.009 1.971 18.938 1.00 81.94 107 THR A N 1
ATOM 799 C CA . THR A 1 107 ? -11.424 1.926 18.538 1.00 81.94 107 THR A CA 1
ATOM 800 C C . THR A 1 107 ? -11.906 3.171 17.781 1.00 81.94 107 THR A C 1
ATOM 802 O O . THR A 1 107 ? -13.066 3.225 17.369 1.00 81.94 107 THR A O 1
ATOM 805 N N . GLN A 1 108 ? -11.053 4.182 17.574 1.00 84.00 108 GLN A N 1
ATOM 806 C CA . GLN A 1 108 ? -11.438 5.452 16.949 1.00 84.00 108 GLN A CA 1
ATOM 807 C C . GLN A 1 108 ? -11.646 5.308 15.433 1.00 84.00 108 GLN A C 1
ATOM 809 O O . GLN A 1 108 ? -10.739 5.527 14.628 1.00 84.00 108 GLN A O 1
ATOM 814 N N . THR A 1 109 ? -12.879 4.999 15.036 1.00 83.38 109 THR A N 1
ATOM 815 C CA . THR A 1 109 ? -13.286 4.742 13.642 1.00 83.38 109 THR A CA 1
ATOM 816 C C . THR A 1 109 ? -12.939 5.879 12.681 1.00 83.38 109 THR A C 1
ATOM 818 O O . THR A 1 109 ? -12.527 5.626 11.551 1.00 83.38 109 THR A O 1
ATOM 821 N N . LYS A 1 110 ? -13.027 7.138 13.129 1.00 87.56 110 LYS A N 1
ATOM 822 C CA . LYS A 1 110 ? -12.670 8.314 12.319 1.00 87.56 110 LYS A CA 1
ATOM 823 C C . LYS A 1 110 ? -11.206 8.287 11.876 1.00 87.56 110 LYS A C 1
ATOM 825 O O . LYS A 1 110 ? -10.931 8.536 10.707 1.00 87.56 110 LYS A O 1
ATOM 830 N N . ILE A 1 111 ? -10.282 7.936 12.774 1.00 88.44 111 ILE A N 1
ATOM 831 C CA . ILE A 1 111 ? -8.847 7.862 12.455 1.00 88.44 111 ILE A CA 1
ATOM 832 C C . ILE A 1 111 ? -8.597 6.736 11.451 1.00 88.44 111 ILE A C 1
ATOM 834 O O . ILE A 1 111 ? -7.902 6.938 10.458 1.00 88.44 111 ILE A O 1
ATOM 838 N N . TRP A 1 112 ? -9.231 5.581 11.659 1.00 88.94 112 TRP A N 1
ATOM 839 C CA . TRP A 1 112 ? -9.151 4.453 10.732 1.00 88.94 112 TRP A CA 1
ATOM 840 C C . TRP A 1 112 ? -9.632 4.825 9.327 1.00 88.94 112 TRP A C 1
ATOM 842 O O . TRP A 1 112 ? -8.947 4.530 8.351 1.00 88.94 112 TRP A O 1
ATOM 852 N N . ARG A 1 113 ? -10.770 5.521 9.216 1.00 89.69 113 ARG A N 1
ATOM 853 C CA . ARG A 1 113 ? -11.334 5.959 7.929 1.00 89.69 113 ARG A CA 1
ATOM 854 C C . ARG A 1 113 ? -10.443 6.974 7.221 1.00 89.69 113 ARG A C 1
ATOM 856 O O . ARG A 1 113 ? -10.227 6.837 6.024 1.00 89.69 113 ARG A O 1
ATOM 863 N N . VAL A 1 114 ? -9.894 7.950 7.946 1.00 91.19 114 VAL A N 1
ATOM 864 C CA . VAL A 1 114 ? -8.981 8.956 7.372 1.00 91.19 114 VAL A CA 1
ATOM 865 C C . VAL A 1 114 ? -7.687 8.308 6.875 1.00 91.19 114 VAL A C 1
ATOM 867 O O . VAL A 1 114 ? -7.259 8.586 5.757 1.00 91.19 114 VAL A O 1
ATOM 870 N N . MET A 1 115 ? -7.103 7.391 7.652 1.00 90.69 115 MET A N 1
ATOM 871 C CA . MET A 1 115 ? -5.917 6.637 7.230 1.00 90.69 115 MET A CA 1
ATOM 872 C C . MET A 1 115 ? -6.221 5.780 5.995 1.00 90.69 115 MET A C 1
ATOM 874 O O . MET A 1 115 ? -5.484 5.842 5.014 1.00 90.69 115 MET A O 1
ATOM 878 N N . CYS A 1 116 ? -7.342 5.046 5.993 1.00 90.88 116 CYS A N 1
ATOM 879 C CA . CYS A 1 116 ? -7.773 4.254 4.836 1.00 90.88 116 CYS A CA 1
ATOM 880 C C . CYS A 1 116 ? -8.045 5.114 3.599 1.00 90.88 116 CYS A C 1
ATOM 882 O O . CYS A 1 116 ? -7.763 4.668 2.494 1.00 90.88 116 CYS A O 1
ATOM 884 N N . ALA A 1 117 ? -8.544 6.340 3.761 1.00 92.62 117 ALA A N 1
ATOM 885 C CA . ALA A 1 117 ? -8.774 7.254 2.648 1.00 92.62 117 ALA A CA 1
ATOM 886 C C . ALA A 1 117 ? -7.461 7.719 2.002 1.00 92.62 117 ALA A C 1
ATOM 888 O O . ALA A 1 117 ? -7.341 7.680 0.779 1.00 92.62 117 ALA A O 1
ATOM 889 N N . GLY A 1 118 ? -6.462 8.109 2.803 1.00 90.69 118 GLY A N 1
ATOM 890 C CA . GLY A 1 118 ? -5.140 8.485 2.281 1.00 90.69 118 GLY A CA 1
ATOM 891 C C . GLY A 1 118 ? -4.436 7.316 1.588 1.00 90.69 118 GLY A C 1
ATOM 892 O O . GLY A 1 118 ? -3.854 7.466 0.517 1.00 90.69 118 GLY A O 1
ATOM 893 N N . MET A 1 119 ? -4.566 6.126 2.165 1.00 91.75 119 MET A N 1
ATOM 894 C CA . MET A 1 119 ? -4.076 4.884 1.581 1.00 91.75 119 MET A CA 1
ATOM 895 C C . MET A 1 119 ? -4.769 4.520 0.262 1.00 91.75 119 MET A C 1
ATOM 897 O O . MET A 1 119 ? -4.097 4.216 -0.719 1.00 91.75 119 MET A O 1
ATOM 901 N N . LEU A 1 120 ? -6.099 4.610 0.209 1.00 92.94 120 LEU A N 1
ATOM 902 C CA . LEU A 1 120 ? -6.875 4.364 -1.005 1.00 92.94 120 LEU A CA 1
ATOM 903 C C . LEU A 1 120 ? -6.494 5.342 -2.121 1.00 92.94 120 LEU A C 1
ATOM 905 O O . LEU A 1 120 ? -6.374 4.942 -3.274 1.00 92.94 120 LEU A O 1
ATOM 909 N N . LEU A 1 121 ? -6.268 6.615 -1.782 1.00 93.44 121 LEU A N 1
ATOM 910 C CA . LEU A 1 121 ? -5.770 7.601 -2.740 1.00 93.44 121 LEU A CA 1
ATOM 911 C C . LEU A 1 121 ? -4.426 7.161 -3.337 1.00 93.44 121 LEU A C 1
ATOM 913 O O . LEU A 1 121 ? -4.250 7.238 -4.551 1.00 93.44 121 LEU A O 1
ATOM 917 N N . SER A 1 122 ? -3.510 6.657 -2.506 1.00 91.31 122 SER A N 1
ATOM 918 C CA . SER A 1 122 ? -2.233 6.103 -2.968 1.00 91.31 122 SER A CA 1
ATOM 919 C C . SER A 1 122 ? -2.431 4.920 -3.922 1.00 91.31 122 SER A C 1
ATOM 921 O O . SER A 1 122 ? -1.828 4.891 -4.994 1.00 91.31 122 SER A O 1
ATOM 923 N N . ASP A 1 123 ? -3.321 3.978 -3.592 1.00 91.75 123 ASP A N 1
ATOM 924 C CA . ASP A 1 123 ? -3.593 2.815 -4.451 1.00 91.75 123 ASP A CA 1
ATOM 925 C C . ASP A 1 123 ? -4.135 3.230 -5.817 1.00 91.75 123 ASP A C 1
ATOM 927 O O . ASP A 1 123 ? -3.686 2.729 -6.846 1.00 91.75 123 ASP A O 1
ATOM 931 N N . LEU A 1 124 ? -5.076 4.178 -5.838 1.00 92.38 124 LEU A N 1
ATOM 932 C CA . LEU A 1 124 ? -5.654 4.697 -7.076 1.00 92.38 124 LEU A CA 1
ATOM 933 C C . LEU A 1 124 ? -4.593 5.372 -7.949 1.00 92.38 124 LEU A C 1
ATOM 935 O O . LEU A 1 124 ? -4.595 5.185 -9.166 1.00 92.38 124 LEU A O 1
ATOM 939 N N . LEU A 1 125 ? -3.665 6.115 -7.338 1.00 92.12 125 LEU A N 1
ATOM 940 C CA . LEU A 1 125 ? -2.544 6.725 -8.051 1.00 92.12 125 LEU A CA 1
ATOM 941 C C . LEU A 1 125 ? -1.593 5.666 -8.616 1.00 92.12 125 LEU A C 1
ATOM 943 O O . LEU A 1 125 ? -1.206 5.770 -9.780 1.00 92.12 125 LEU A O 1
ATOM 947 N N . HIS A 1 126 ? -1.266 4.624 -7.849 1.00 87.88 126 HIS A N 1
ATOM 948 C CA . HIS A 1 126 ? -0.449 3.515 -8.342 1.00 87.88 126 HIS A CA 1
ATOM 949 C C . HIS A 1 126 ? -1.119 2.784 -9.505 1.00 87.88 126 HIS A C 1
ATOM 951 O O . HIS A 1 126 ? -0.477 2.566 -10.527 1.00 87.88 126 HIS A O 1
ATOM 957 N N . ILE A 1 127 ? -2.415 2.480 -9.401 1.00 87.56 127 ILE A N 1
ATOM 958 C CA . ILE A 1 127 ? -3.186 1.853 -10.482 1.00 87.56 127 ILE A CA 1
ATOM 959 C C . ILE A 1 127 ? -3.170 2.736 -11.735 1.00 87.56 127 ILE A C 1
ATOM 961 O O . ILE A 1 127 ? -2.887 2.245 -12.829 1.00 87.56 127 ILE A O 1
ATOM 965 N N . ALA A 1 128 ? -3.431 4.038 -11.589 1.00 86.44 128 ALA A N 1
ATOM 966 C CA . ALA A 1 128 ? -3.451 4.975 -12.708 1.00 86.44 128 ALA A CA 1
ATOM 967 C C . ALA A 1 128 ? -2.085 5.075 -13.404 1.00 86.44 128 ALA A C 1
ATOM 969 O O . ALA A 1 128 ? -2.016 5.041 -14.634 1.00 86.44 128 ALA A O 1
ATOM 970 N N . VAL A 1 129 ? -0.997 5.152 -12.629 1.00 84.06 129 VAL A N 1
ATOM 971 C CA . VAL A 1 129 ? 0.371 5.163 -13.165 1.00 84.06 129 VAL A CA 1
ATOM 972 C C . VAL A 1 129 ? 0.694 3.834 -13.840 1.00 84.06 129 VAL A C 1
ATOM 974 O O . VAL A 1 129 ? 1.159 3.848 -14.972 1.00 84.06 129 VAL A O 1
ATOM 977 N N . SER A 1 130 ? 0.387 2.691 -13.224 1.00 80.06 130 SER A N 1
ATOM 978 C CA . SER A 1 130 ? 0.632 1.376 -13.827 1.00 80.06 130 SER A CA 1
ATOM 979 C C . SER A 1 130 ? -0.110 1.199 -15.153 1.00 80.06 130 SER A C 1
ATOM 981 O O . SER A 1 130 ? 0.469 0.714 -16.120 1.00 80.06 130 SER A O 1
ATOM 983 N N . VAL A 1 131 ? -1.369 1.636 -15.249 1.00 79.88 131 VAL A N 1
ATOM 984 C CA . VAL A 1 131 ? -2.129 1.573 -16.508 1.00 79.88 131 VAL A CA 1
ATOM 985 C C . VAL A 1 131 ? -1.547 2.522 -17.557 1.00 79.88 131 VAL A C 1
ATOM 987 O O . VAL A 1 131 ? -1.442 2.149 -18.724 1.00 79.88 131 VAL A O 1
ATOM 990 N N . ARG A 1 132 ? -1.131 3.731 -17.168 1.00 81.56 132 ARG A N 1
ATOM 991 C CA . ARG A 1 132 ? -0.512 4.689 -18.093 1.00 81.56 132 ARG A CA 1
ATOM 992 C C . ARG A 1 132 ? 0.837 4.192 -18.616 1.00 81.56 132 ARG A C 1
ATOM 994 O O . ARG A 1 132 ? 1.068 4.230 -19.823 1.00 81.56 132 ARG A O 1
ATOM 1001 N N . GLU A 1 133 ? 1.697 3.722 -17.719 1.00 76.06 133 GLU A N 1
ATOM 1002 C CA . GLU A 1 133 ? 3.074 3.347 -18.037 1.00 76.06 133 GLU A CA 1
ATOM 1003 C C . GLU A 1 133 ? 3.168 1.979 -18.725 1.00 76.06 133 GLU A C 1
ATOM 1005 O O . GLU A 1 133 ? 3.916 1.815 -19.683 1.00 76.06 133 GLU A O 1
ATOM 1010 N N . TYR A 1 134 ? 2.355 1.005 -18.310 1.00 70.00 134 TYR A N 1
ATOM 1011 C CA . TYR A 1 134 ? 2.408 -0.348 -18.875 1.00 70.00 134 TYR A CA 1
ATOM 1012 C C . TYR A 1 134 ? 1.295 -0.646 -19.880 1.00 70.00 134 TYR A C 1
ATOM 1014 O O . TYR A 1 134 ? 1.458 -1.524 -20.726 1.00 70.00 134 TYR A O 1
ATOM 1022 N N . GLY A 1 135 ? 0.156 0.044 -19.799 1.00 65.25 135 GLY A N 1
ATOM 1023 C CA . GLY A 1 135 ? -1.038 -0.249 -20.595 1.00 65.25 135 GLY A CA 1
ATOM 1024 C C . GLY A 1 135 ? -1.249 0.658 -21.810 1.00 65.25 135 GLY A C 1
ATOM 1025 O O . GLY A 1 135 ? -1.650 0.164 -22.860 1.00 65.25 135 GLY A O 1
ATOM 1026 N N . ALA A 1 136 ? -0.981 1.961 -21.687 1.00 61.94 136 ALA A N 1
ATOM 1027 C CA . ALA A 1 136 ? -1.325 2.979 -22.691 1.00 61.94 136 ALA A CA 1
ATOM 1028 C C . ALA A 1 136 ? -0.116 3.496 -23.499 1.00 61.94 136 ALA A C 1
ATOM 1030 O O . ALA A 1 136 ? -0.089 4.651 -23.921 1.00 61.94 136 ALA A O 1
ATOM 1031 N N . GLY A 1 137 ? 0.893 2.645 -23.701 1.00 61.66 137 GLY A N 1
ATOM 1032 C CA . GLY A 1 137 ? 2.079 2.950 -24.505 1.00 61.66 137 GLY A CA 1
ATOM 1033 C C . GLY A 1 137 ? 3.309 3.398 -23.716 1.00 61.66 137 GLY A C 1
ATOM 1034 O O . GLY A 1 137 ? 4.394 3.353 -24.275 1.00 61.66 137 GLY A O 1
ATOM 1035 N N . GLY A 1 138 ? 3.201 3.732 -22.428 1.00 61.88 138 GLY A N 1
ATOM 1036 C CA . GLY A 1 138 ? 4.356 4.037 -21.573 1.00 61.88 138 GLY A CA 1
ATOM 1037 C C . GLY A 1 138 ? 5.165 5.274 -21.953 1.00 61.88 138 GLY A C 1
ATOM 1038 O O . GLY A 1 138 ? 5.070 5.800 -23.067 1.00 61.88 138 GLY A O 1
ATOM 1039 N N . VAL A 1 139 ? 5.988 5.770 -21.028 1.00 58.72 139 VAL A N 1
ATOM 1040 C CA . VAL A 1 139 ? 6.983 6.800 -21.360 1.00 58.72 139 VAL A CA 1
ATOM 1041 C C . VAL A 1 139 ? 7.868 6.291 -22.508 1.00 58.72 139 VAL A C 1
ATOM 1043 O O . VAL A 1 139 ? 8.561 5.284 -22.393 1.00 58.72 139 VAL A O 1
ATOM 1046 N N . GLY A 1 140 ? 7.816 6.985 -23.649 1.00 60.53 140 GLY A N 1
ATOM 1047 C CA . GLY A 1 140 ? 8.613 6.660 -24.835 1.00 60.53 140 GLY A CA 1
ATOM 1048 C C . GLY A 1 140 ? 8.074 5.536 -25.731 1.00 60.53 140 GLY A C 1
ATOM 1049 O O . GLY A 1 140 ? 8.814 5.079 -26.597 1.00 60.53 140 GLY A O 1
ATOM 1050 N N . GLY A 1 141 ? 6.822 5.086 -25.570 1.00 60.66 141 GLY A N 1
ATOM 1051 C CA . GLY A 1 141 ? 6.242 4.051 -26.446 1.00 60.66 141 GLY A CA 1
ATOM 1052 C C . GLY A 1 141 ? 6.595 2.607 -26.052 1.00 60.66 141 GLY A C 1
ATOM 1053 O O . GLY A 1 141 ? 6.397 1.693 -26.847 1.00 60.66 141 GLY A O 1
ATOM 1054 N N . GLN A 1 142 ? 7.146 2.399 -24.851 1.00 62.06 142 GLN A N 1
ATOM 1055 C CA . GLN A 1 142 ? 7.646 1.110 -24.349 1.00 62.06 142 GLN A CA 1
ATOM 1056 C C . GLN A 1 142 ? 6.586 0.254 -23.621 1.00 62.06 142 GLN A C 1
ATOM 1058 O O . GLN A 1 142 ? 6.894 -0.844 -23.162 1.00 62.06 142 GLN A O 1
ATOM 1063 N N . GLY A 1 143 ? 5.346 0.729 -23.482 1.00 67.00 143 GLY A N 1
ATOM 1064 C CA . GLY A 1 143 ? 4.282 -0.012 -22.799 1.00 67.00 143 GLY A CA 1
ATOM 1065 C C . GLY A 1 143 ? 3.857 -1.263 -23.577 1.00 67.00 143 GLY A C 1
ATOM 1066 O O . GLY A 1 143 ? 3.473 -1.170 -24.740 1.00 67.00 143 GLY A O 1
ATOM 1067 N N . VAL A 1 144 ? 3.882 -2.431 -22.928 1.00 67.12 144 VAL A N 1
ATOM 1068 C CA . VAL A 1 144 ? 3.559 -3.735 -23.550 1.00 67.12 144 VAL A CA 1
ATOM 1069 C C . VAL A 1 144 ? 2.053 -4.024 -23.668 1.00 67.12 144 VAL A C 1
ATOM 1071 O O . VAL A 1 144 ? 1.658 -5.005 -24.294 1.00 67.12 144 VAL A O 1
ATOM 1074 N N . GLY A 1 145 ? 1.197 -3.165 -23.106 1.00 72.62 145 GLY A N 1
ATOM 1075 C CA . GLY A 1 145 ? -0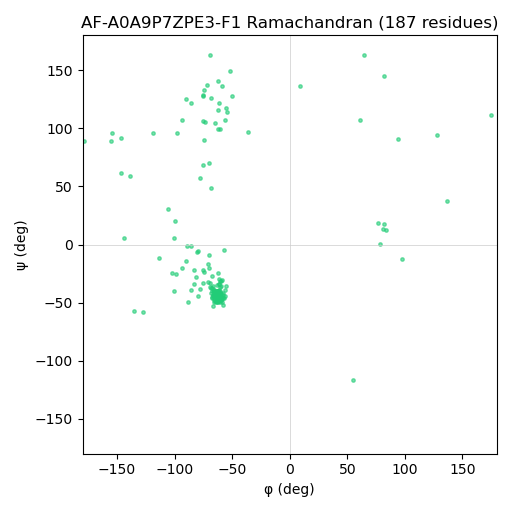.253 -3.347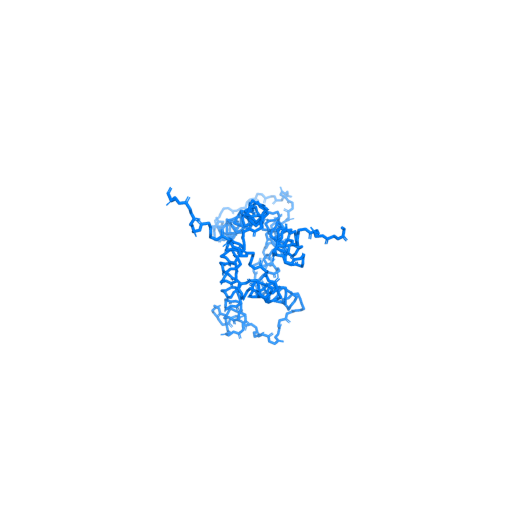 -23.063 1.00 72.62 145 GLY A CA 1
ATOM 1076 C C . GLY A 1 145 ? -0.688 -4.271 -21.920 1.00 72.62 145 GLY A C 1
ATOM 1077 O O . GLY A 1 145 ? -0.011 -5.241 -21.587 1.00 72.62 145 GLY A O 1
ATOM 1078 N N . VAL A 1 146 ? -1.854 -3.995 -21.320 1.00 72.31 146 VAL A N 1
ATOM 1079 C CA . VAL A 1 146 ? -2.353 -4.719 -20.126 1.00 72.31 146 VAL A CA 1
ATOM 1080 C C . VAL A 1 146 ? -2.530 -6.224 -20.379 1.00 72.31 146 VAL A C 1
ATOM 1082 O O . VAL A 1 146 ? -2.319 -7.042 -19.491 1.00 72.31 146 VAL A O 1
ATOM 1085 N N . GLY A 1 147 ? -2.866 -6.613 -21.612 1.00 72.50 147 GLY A N 1
ATOM 1086 C CA . GLY A 1 147 ? -3.040 -8.019 -21.989 1.00 72.50 147 GLY A CA 1
ATOM 1087 C C . GLY A 1 147 ? -1.744 -8.835 -22.067 1.00 72.50 147 GLY A C 1
ATOM 1088 O O . GLY A 1 147 ? -1.817 -10.059 -22.059 1.00 72.50 147 GLY A O 1
ATOM 1089 N N . ALA A 1 148 ? -0.575 -8.187 -22.129 1.00 76.62 148 ALA A N 1
ATOM 1090 C CA . ALA A 1 148 ? 0.728 -8.852 -22.240 1.00 76.62 148 ALA A CA 1
ATOM 1091 C C . ALA A 1 148 ? 1.482 -8.947 -20.902 1.00 76.62 148 ALA A C 1
ATOM 1093 O O . ALA A 1 148 ? 2.637 -9.370 -20.867 1.00 76.62 148 ALA A O 1
ATOM 1094 N N . TRP A 1 149 ? 0.852 -8.536 -19.801 1.00 77.25 149 TRP A N 1
ATOM 1095 C CA . TRP A 1 149 ? 1.449 -8.570 -18.469 1.00 77.25 149 TRP A CA 1
ATOM 1096 C C . TRP A 1 149 ? 1.780 -9.999 -18.031 1.00 77.25 149 TRP A C 1
ATOM 1098 O O . TRP A 1 149 ? 1.015 -10.940 -18.271 1.00 77.25 149 TRP A O 1
ATOM 1108 N N . ARG A 1 150 ? 2.926 -10.170 -17.362 1.00 77.44 150 ARG A N 1
ATOM 1109 C CA . ARG A 1 150 ? 3.352 -11.469 -16.827 1.00 77.44 150 ARG A CA 1
ATOM 1110 C C . ARG A 1 150 ? 2.445 -11.862 -15.666 1.00 77.44 150 ARG A C 1
ATOM 1112 O O . ARG A 1 150 ? 1.783 -11.031 -15.048 1.00 77.44 150 ARG A O 1
ATOM 1119 N N . LEU A 1 151 ? 2.473 -13.143 -15.301 1.00 81.69 151 LEU A N 1
ATOM 1120 C CA . LEU A 1 151 ? 1.734 -13.631 -14.134 1.00 81.69 151 LEU A CA 1
ATOM 1121 C C . LEU A 1 151 ? 2.116 -12.869 -12.853 1.00 81.69 151 LEU A C 1
ATOM 1123 O O . LEU A 1 151 ? 1.245 -12.534 -12.059 1.00 81.69 151 LEU A O 1
ATOM 1127 N N . THR A 1 152 ? 3.400 -12.550 -12.673 1.00 79.19 152 THR A N 1
ATOM 1128 C CA . THR A 1 152 ? 3.886 -11.765 -11.530 1.00 79.19 152 THR A CA 1
ATOM 1129 C C . THR A 1 152 ? 3.295 -10.354 -11.504 1.00 79.19 152 THR A C 1
ATOM 1131 O O . THR A 1 152 ? 2.892 -9.888 -10.442 1.00 79.19 152 THR A O 1
ATOM 1134 N N . ASP A 1 153 ? 3.167 -9.707 -12.665 1.00 79.31 153 ASP A N 1
ATOM 1135 C CA . 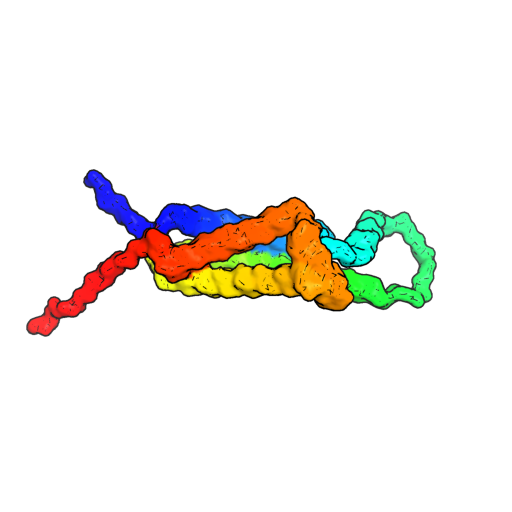ASP A 1 153 ? 2.576 -8.369 -12.786 1.00 79.31 153 ASP A CA 1
ATOM 1136 C C . ASP A 1 153 ? 1.086 -8.409 -12.428 1.00 79.31 153 ASP A C 1
ATOM 1138 O O . ASP A 1 153 ? 0.603 -7.589 -11.648 1.00 79.31 153 ASP A O 1
ATOM 1142 N N . TRP A 1 154 ? 0.371 -9.428 -12.917 1.00 83.94 154 TRP A N 1
ATOM 1143 C CA . TRP A 1 154 ? -1.026 -9.671 -12.561 1.00 83.94 154 TRP A CA 1
ATOM 1144 C C . TRP A 1 154 ? -1.222 -9.950 -11.073 1.00 83.94 154 TRP A C 1
ATOM 1146 O O . TRP A 1 154 ? -2.188 -9.462 -10.490 1.00 83.94 154 TRP A O 1
ATOM 1156 N N . ILE A 1 155 ? -0.316 -10.700 -10.441 1.00 86.62 155 ILE A N 1
ATOM 1157 C CA . ILE A 1 155 ? -0.362 -10.959 -8.997 1.00 86.62 155 ILE A CA 1
ATOM 1158 C C . ILE A 1 155 ? -0.135 -9.660 -8.219 1.00 86.62 155 ILE A C 1
ATOM 1160 O O . ILE A 1 155 ? -0.934 -9.334 -7.341 1.00 86.62 155 ILE A O 1
ATOM 1164 N N . ASN A 1 156 ? 0.903 -8.892 -8.560 1.00 84.06 156 ASN A N 1
ATOM 1165 C CA . ASN A 1 156 ? 1.208 -7.619 -7.904 1.00 84.06 156 ASN A CA 1
ATOM 1166 C C . ASN A 1 156 ? 0.042 -6.630 -8.038 1.00 84.06 156 ASN A C 1
ATOM 1168 O O . ASN A 1 156 ? -0.384 -6.016 -7.057 1.00 84.06 156 ASN A O 1
ATOM 1172 N N . PHE A 1 157 ? -0.529 -6.525 -9.237 1.00 85.38 157 PHE A N 1
ATOM 1173 C CA . PHE A 1 157 ? -1.672 -5.661 -9.504 1.00 85.38 157 PHE A CA 1
ATOM 1174 C C . PHE A 1 157 ? -2.956 -6.158 -8.829 1.00 85.38 157 PHE A C 1
ATOM 1176 O O . PHE A 1 157 ? -3.740 -5.362 -8.315 1.00 85.38 157 PHE A O 1
ATOM 1183 N N . GLY A 1 158 ? -3.158 -7.475 -8.767 1.00 87.25 158 GLY A N 1
ATOM 1184 C CA . GLY A 1 158 ? -4.276 -8.094 -8.061 1.00 87.25 158 GLY A CA 1
ATOM 1185 C C . GLY A 1 158 ? -4.230 -7.831 -6.556 1.00 87.25 158 GLY A C 1
ATOM 1186 O O . GLY A 1 158 ? -5.256 -7.493 -5.968 1.00 87.25 158 GLY A O 1
ATOM 1187 N N . ILE A 1 159 ? -3.046 -7.908 -5.940 1.00 88.25 159 ILE A N 1
ATOM 1188 C CA . ILE A 1 159 ? -2.845 -7.544 -4.529 1.00 88.25 159 ILE A CA 1
ATOM 1189 C C . ILE A 1 159 ? -3.151 -6.057 -4.320 1.00 88.25 159 ILE A C 1
ATOM 1191 O O . ILE A 1 159 ? -3.877 -5.715 -3.388 1.00 88.25 159 ILE A O 1
ATOM 1195 N N . LEU A 1 160 ? -2.665 -5.185 -5.209 1.00 88.38 160 LEU A N 1
ATOM 1196 C CA . LEU A 1 160 ? -2.925 -3.744 -5.150 1.00 88.38 160 LEU A CA 1
ATOM 1197 C C . LEU A 1 160 ? -4.428 -3.426 -5.215 1.00 88.38 160 LEU A C 1
ATOM 1199 O O . LEU A 1 160 ? -4.947 -2.716 -4.354 1.00 88.38 160 LEU A O 1
ATOM 1203 N N . ILE A 1 161 ? -5.150 -3.995 -6.187 1.00 90.25 161 ILE A N 1
ATOM 1204 C CA . ILE A 1 161 ? -6.606 -3.822 -6.311 1.00 90.25 161 ILE A CA 1
ATOM 1205 C C . ILE A 1 161 ? -7.326 -4.406 -5.095 1.00 90.25 161 ILE A C 1
ATOM 1207 O O . ILE A 1 161 ? -8.213 -3.759 -4.538 1.00 90.25 161 ILE A O 1
ATOM 1211 N N . GLY A 1 162 ? -6.949 -5.613 -4.668 1.00 90.94 162 GLY A N 1
ATOM 1212 C CA . GLY A 1 162 ? -7.558 -6.284 -3.522 1.00 90.94 162 GLY A CA 1
ATOM 1213 C C . GLY A 1 162 ? -7.460 -5.440 -2.252 1.00 90.94 162 GLY A C 1
ATOM 1214 O O . GLY A 1 162 ? -8.463 -5.229 -1.568 1.00 90.94 162 GLY A O 1
ATOM 1215 N N . MET A 1 163 ? -6.280 -4.880 -1.981 1.00 89.88 163 MET A N 1
ATOM 1216 C CA . MET A 1 163 ? -6.057 -3.974 -0.852 1.00 89.88 163 MET A CA 1
ATOM 1217 C C . MET A 1 163 ? -6.834 -2.661 -0.998 1.00 89.88 163 MET A C 1
ATOM 1219 O O . MET A 1 163 ? -7.447 -2.205 -0.028 1.00 89.88 163 MET A O 1
ATOM 1223 N N . GLY A 1 164 ? -6.903 -2.105 -2.210 1.00 91.25 164 GLY A N 1
ATOM 1224 C CA . GLY A 1 164 ? -7.732 -0.938 -2.510 1.00 91.25 164 GLY A CA 1
ATOM 1225 C C . GLY A 1 164 ? -9.215 -1.174 -2.196 1.00 91.25 164 GLY A C 1
ATOM 1226 O O . GLY A 1 164 ? -9.861 -0.333 -1.572 1.00 91.25 164 GLY A O 1
ATOM 1227 N N . VAL A 1 165 ? -9.760 -2.349 -2.527 1.00 92.56 165 VAL A N 1
ATOM 1228 C CA . VAL A 1 165 ? -11.156 -2.710 -2.213 1.00 92.56 165 VAL A CA 1
ATOM 1229 C C . VAL A 1 165 ? -11.392 -2.802 -0.703 1.00 92.56 165 VAL A C 1
ATOM 1231 O O . VAL A 1 165 ? -12.403 -2.296 -0.207 1.00 92.56 165 VAL A O 1
ATOM 1234 N N . VAL A 1 166 ? -10.458 -3.394 0.050 1.00 91.25 166 VAL A N 1
ATOM 1235 C CA . VAL A 1 166 ? -10.545 -3.444 1.521 1.00 91.25 166 VAL A CA 1
ATOM 1236 C C . VAL A 1 166 ? -10.588 -2.027 2.101 1.00 91.25 166 VAL A C 1
ATOM 1238 O O . VAL A 1 166 ? -11.461 -1.716 2.917 1.00 91.25 166 VAL A O 1
ATOM 1241 N N . ARG A 1 167 ? -9.693 -1.144 1.648 1.00 91.94 167 ARG A N 1
ATOM 1242 C CA . ARG A 1 167 ? -9.621 0.251 2.111 1.00 91.94 167 ARG A CA 1
ATOM 1243 C C . ARG A 1 167 ? -10.867 1.047 1.720 1.00 91.94 167 ARG A C 1
ATOM 1245 O O . ARG A 1 167 ? -11.390 1.784 2.554 1.00 91.94 167 ARG A O 1
ATOM 1252 N N . LEU A 1 168 ? -11.410 0.839 0.519 1.00 93.06 168 LEU A N 1
ATOM 1253 C CA . LEU A 1 168 ? -12.681 1.431 0.092 1.00 93.06 168 LEU A CA 1
ATOM 1254 C C . LEU A 1 168 ? -13.833 1.021 1.016 1.00 93.06 168 LEU A C 1
ATOM 1256 O O . LEU A 1 168 ? -14.582 1.881 1.478 1.00 93.06 168 LEU A O 1
ATOM 1260 N N . GLY A 1 169 ? -13.940 -0.266 1.356 1.00 90.75 169 GLY A N 1
ATOM 1261 C CA . GLY A 1 169 ? -14.954 -0.742 2.299 1.00 90.75 169 GLY A CA 1
ATOM 1262 C C . GLY A 1 169 ? -14.824 -0.102 3.684 1.00 90.75 169 GLY A C 1
ATOM 1263 O O . GLY A 1 169 ? -15.823 0.339 4.256 1.00 90.75 169 GLY A O 1
ATOM 1264 N N . ALA A 1 170 ? -13.594 0.035 4.190 1.00 88.00 170 ALA A N 1
ATOM 1265 C CA . ALA A 1 170 ? -13.331 0.706 5.462 1.00 88.00 170 ALA A CA 1
ATOM 1266 C C . ALA A 1 170 ? -13.717 2.198 5.427 1.00 88.00 170 ALA A C 1
ATOM 1268 O O . ALA A 1 170 ? -14.352 2.688 6.362 1.00 88.00 170 ALA A O 1
ATOM 1269 N N . VAL A 1 171 ? -13.402 2.920 4.343 1.00 91.75 171 VAL A N 1
ATOM 1270 C CA . VAL A 1 171 ? -13.769 4.340 4.155 1.00 91.75 171 VAL A CA 1
ATOM 1271 C C . VAL A 1 171 ? -15.286 4.529 4.115 1.00 91.75 171 VAL A C 1
ATOM 1273 O O . VAL A 1 171 ? -15.814 5.436 4.773 1.00 91.75 171 VAL A O 1
ATOM 1276 N N . LEU A 1 172 ? -15.988 3.651 3.394 1.00 90.25 172 LEU A N 1
ATOM 1277 C CA . LEU A 1 172 ? -17.449 3.644 3.292 1.00 90.25 172 LEU A CA 1
ATOM 1278 C C . LEU A 1 172 ? -18.143 3.215 4.596 1.00 90.25 172 LEU A C 1
ATOM 1280 O O . LEU A 1 172 ? -19.355 3.359 4.713 1.00 90.25 172 LEU A O 1
ATOM 1284 N N . GLY A 1 173 ? -17.391 2.734 5.593 1.00 83.75 173 GLY A N 1
ATOM 1285 C CA . GLY A 1 173 ? -17.937 2.309 6.881 1.00 83.75 173 GLY A CA 1
ATOM 1286 C C . GLY A 1 173 ? -18.62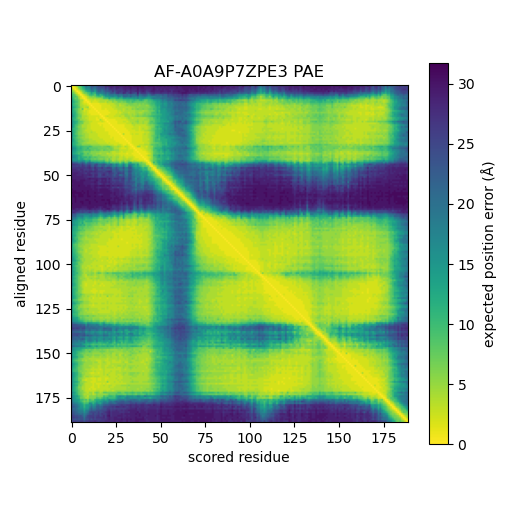0 0.943 6.837 1.00 83.75 173 GLY A C 1
ATOM 1287 O O . GLY A 1 173 ? -19.395 0.621 7.735 1.00 83.75 173 GLY A O 1
ATOM 1288 N N . ILE A 1 174 ? -18.343 0.122 5.819 1.00 86.88 174 ILE A N 1
ATOM 1289 C CA . ILE A 1 174 ? -18.948 -1.205 5.681 1.00 86.88 174 ILE A CA 1
ATOM 1290 C C . ILE A 1 174 ? -18.530 -2.062 6.884 1.00 86.88 174 ILE A C 1
ATOM 1292 O O . ILE A 1 174 ? -17.355 -2.347 7.091 1.00 86.88 174 ILE A O 1
ATOM 1296 N N . GLY A 1 175 ? -19.500 -2.452 7.713 1.00 77.19 175 GLY A N 1
ATOM 1297 C CA . GLY A 1 175 ? -19.276 -3.272 8.909 1.00 77.19 175 GLY A CA 1
ATOM 1298 C C . GLY A 1 175 ? -18.716 -2.532 10.133 1.00 77.19 175 GLY A C 1
ATOM 1299 O O . GLY A 1 175 ? -18.533 -3.170 11.173 1.00 77.19 175 GLY A O 1
ATOM 1300 N N . ILE A 1 176 ? -18.468 -1.219 10.058 1.00 80.38 176 ILE A N 1
ATOM 1301 C CA . ILE A 1 176 ? -18.009 -0.420 11.203 1.00 80.38 176 ILE A CA 1
ATOM 1302 C C . ILE A 1 176 ? -19.220 0.045 12.017 1.00 80.38 176 ILE A C 1
ATOM 1304 O O . ILE A 1 176 ? -20.091 0.736 11.501 1.00 80.38 176 ILE A O 1
ATOM 1308 N N . HIS A 1 177 ? -19.261 -0.313 13.300 1.00 70.25 177 HIS A N 1
ATOM 1309 C CA . HIS A 1 177 ? -20.321 0.124 14.210 1.00 70.25 177 HIS A CA 1
ATOM 1310 C C . HIS A 1 177 ? -19.858 1.388 14.940 1.00 70.25 177 HIS A C 1
ATOM 1312 O O . HIS A 1 177 ? -18.977 1.328 15.795 1.00 70.25 177 HIS A O 1
ATOM 1318 N N . GLU A 1 178 ? -20.409 2.550 14.592 1.00 63.97 178 GLU A N 1
ATOM 1319 C CA . GLU A 1 178 ? -20.159 3.784 15.342 1.00 63.97 178 GLU A CA 1
ATOM 1320 C C . GLU A 1 178 ? -20.956 3.730 16.650 1.00 63.97 178 GLU A C 1
ATOM 1322 O O . GLU A 1 178 ? -22.179 3.830 16.657 1.00 63.97 178 GLU A O 1
ATOM 1327 N N . GLY A 1 179 ? -20.259 3.507 17.768 1.00 54.97 179 GLY A N 1
ATOM 1328 C CA . GLY A 1 179 ? -20.874 3.563 19.091 1.00 54.97 179 GLY A CA 1
ATOM 1329 C C . GLY A 1 179 ? -21.416 4.966 19.351 1.00 54.97 179 GLY A C 1
ATOM 1330 O O . GLY A 1 179 ? -20.660 5.939 19.300 1.00 54.97 179 GLY A O 1
ATOM 1331 N N . GLU A 1 180 ? -22.719 5.073 19.613 1.00 47.03 180 GLU A N 1
ATOM 1332 C CA . GLU A 1 180 ? -23.362 6.333 19.974 1.00 47.03 180 GLU A CA 1
ATOM 1333 C C . GLU A 1 180 ? -22.648 6.952 21.184 1.00 47.03 180 GLU A C 1
ATOM 1335 O O . GLU A 1 180 ? -22.679 6.427 22.301 1.00 47.03 180 GLU A O 1
ATOM 1340 N N . ARG A 1 181 ? -22.003 8.105 20.978 1.00 46.19 181 ARG A N 1
ATOM 1341 C CA . ARG A 1 181 ? -21.628 8.985 22.085 1.00 46.19 181 ARG A CA 1
ATOM 1342 C C . ARG A 1 181 ? -22.940 9.460 22.700 1.00 46.19 181 ARG A C 1
ATOM 1344 O O . ARG A 1 181 ? -23.615 10.302 22.118 1.00 46.19 181 ARG A O 1
ATOM 1351 N N . LYS A 1 182 ? -23.319 8.913 23.858 1.00 44.00 182 LYS A N 1
ATOM 1352 C CA . LYS A 1 182 ? -24.399 9.484 24.668 1.00 44.00 182 LYS A CA 1
ATOM 1353 C C . LYS A 1 182 ? -23.986 10.899 25.062 1.00 44.00 182 LYS A C 1
ATOM 1355 O O . LYS A 1 182 ? -23.197 11.079 25.991 1.00 44.00 182 LYS A O 1
ATOM 1360 N N . ASP A 1 183 ? -24.496 11.885 24.333 1.00 47.38 183 ASP A N 1
ATOM 1361 C CA . ASP A 1 183 ? -24.426 13.288 24.711 1.00 47.38 183 ASP A CA 1
ATOM 1362 C C . ASP A 1 183 ? -25.052 13.425 26.102 1.00 47.38 183 ASP A C 1
ATOM 1364 O O . ASP A 1 183 ? -26.267 13.330 26.276 1.00 47.38 183 ASP A O 1
ATOM 1368 N N . HIS A 1 184 ? -24.215 13.646 27.118 1.00 51.19 184 HIS A N 1
ATOM 1369 C CA . HIS A 1 184 ? -24.651 14.148 28.420 1.00 51.19 184 HIS A CA 1
ATOM 1370 C C . HIS A 1 184 ? -25.078 15.609 28.247 1.00 51.19 184 HIS A C 1
ATOM 1372 O O . HIS A 1 184 ? -24.409 16.547 28.679 1.00 51.19 184 HIS A O 1
ATOM 1378 N N . LYS A 1 185 ? -26.204 15.813 27.566 1.00 53.28 185 LYS A N 1
ATOM 1379 C CA . LYS A 1 185 ? -26.885 17.096 27.502 1.00 53.28 185 LYS A CA 1
ATOM 1380 C C . LYS A 1 185 ? -28.002 17.068 28.540 1.00 53.28 185 LYS A C 1
ATOM 1382 O O . LYS A 1 185 ? -29.088 16.567 28.280 1.00 53.28 185 LYS A O 1
ATOM 1387 N N . GLY A 1 186 ? -27.711 17.604 29.725 1.00 55.06 186 GLY A N 1
ATOM 1388 C CA . GLY A 1 186 ? -28.738 18.003 30.689 1.00 55.06 186 GLY A CA 1
ATOM 1389 C C . GLY A 1 186 ? -28.564 17.447 32.099 1.00 55.06 186 GLY A C 1
ATOM 1390 O O . GLY A 1 186 ? -29.072 16.376 32.409 1.00 55.06 186 GLY A O 1
ATOM 1391 N N . LYS A 1 187 ? -27.923 18.235 32.968 1.00 51.69 187 LYS A N 1
ATOM 1392 C CA . LYS A 1 187 ? -28.443 18.598 34.300 1.00 51.69 187 LYS A CA 1
ATOM 1393 C C . LYS A 1 187 ? -27.454 19.538 34.988 1.00 51.69 187 LYS A C 1
ATOM 1395 O O . LYS A 1 187 ? -26.565 19.108 35.711 1.00 51.69 187 LYS A O 1
ATOM 1400 N N . ILE A 1 188 ? -27.635 20.831 34.755 1.00 54.97 188 ILE A N 1
ATOM 1401 C CA . ILE A 1 188 ? -27.394 21.821 35.801 1.00 54.97 188 ILE A CA 1
ATOM 1402 C C . ILE A 1 188 ? -28.760 22.477 35.975 1.00 54.97 188 ILE A C 1
ATOM 1404 O O . ILE A 1 188 ? -29.188 23.259 35.128 1.00 54.97 188 ILE A O 1
ATOM 1408 N N . SER A 1 189 ? -29.494 21.970 36.964 1.00 59.62 189 SER A N 1
ATOM 1409 C CA . SER A 1 189 ? -30.657 22.633 37.548 1.00 59.62 189 SER A CA 1
ATOM 1410 C C . SER A 1 189 ? -30.194 23.397 38.773 1.00 59.62 189 SER A C 1
ATOM 1412 O O . SER A 1 189 ? -29.175 22.970 39.361 1.00 59.62 189 SER A O 1
#

pLDDT: mean 75.14, std 17.29, range [35.62, 93.44]

Foldseek 3Di:
DDPPVPQLDDPVLCCCQQPVQLVVLLVLLCCLQPPVLVNCVLPPPDDPCNVVVVVVPDPPDDDDDDPDDPDDNVVVVVVSNVVSNVSSVVSNVVSVCSNPVCVVCRSVLVSLLVNLVVVLVVLVVVVVQCCVQQAVQHDPSPHPHPVPDDPSRVVVNVVSVVSSVSSVCSNVCPSRDDDDPPPPPDDDD

InterPro domains:
  IPR056121 Domain of unknown function DUF7704 [PF24803] (9-174)
  IPR056121 Domain of unknown function DUF7704 [PTHR37019] (6-183)

Organism: NCBI:txid2614577

Secondary structure (DSSP, 8-state):
-------SS-HHHHHIIIIIHHHHHHHHHHHHHH-HHHHHHHH-TT-TTHHHHTTTTS-S-S-----SS-SHHHHHHHHHHHHHHHHHHHHHHHHHHHHHHHHHHTT-HHHHHHHHHHHHHHHHHHHHHHIIIIIS--GGG----GGG--HHHHHHHHHHHHHHHHHHHHHHTTT--------------

Solvent-accessible surface area (backbone atoms only — not comparable to full-atom values): 10810 Å² total; per-residue (Å²): 139,77,87,66,78,71,63,30,60,46,68,66,60,47,51,44,54,52,46,51,46,24,49,52,27,40,50,51,13,46,32,23,64,78,35,46,69,66,38,43,59,71,75,48,83,86,58,84,55,65,68,51,62,66,59,72,73,58,78,98,78,78,81,89,88,79,94,87,76,93,50,71,64,64,51,49,53,50,52,51,48,50,53,31,39,52,51,12,52,52,26,40,52,48,17,46,47,40,40,48,51,53,59,73,44,62,72,43,60,68,58,54,25,53,53,27,45,57,50,31,53,50,41,53,51,50,52,53,48,49,41,43,42,37,35,70,30,21,85,91,65,70,23,72,27,71,90,65,57,51,71,69,50,50,50,55,51,47,52,49,51,53,52,34,52,54,26,48,37,49,49,74,42,64,78,47,53,81,76,80,78,79,74,88,79,83,85,87,128

Mean predicted aligned error: 11.69 Å

Radius of gyration: 23.13 Å; Cα contacts (8 Å, |Δi|>4): 136; chains: 1; bounding box: 75×36×64 Å

Sequence (189 aa):
MDDAEKHPIPLFYRIVLLYIEPLFALNGAFLCLASPSHFLDAVSPHHPVANASSLALAPSAALSHSSSSHGNGDDALRNVRILTDMLGIMQLVFAFNLAVTLRVAGTQTKIWRVMCAGMLLSDLLHIAVSVREYGAGGVGGQGVGVGAWRLTDWINFGILIGMGVVRLGAVLGIGIHEGERKDHKGKIS